Protein AF-A0A4Q7Z5I2-F1 (afdb_monomer_lite)

Sequence (209 aa):
MPQPRARTAGDIPTPPKAMTLAERRKQITRDRLGTSAASDYMKAPGRKPTGKPVRPNGHEATRGPAAQSPSAVRPGVAAAPENPTWVSSWATASPGLLSIGGHVKLPKRGSTYSGMWFYVLDEAGNFVIQQEIKKSTGDPVGDTSPTGVWCYDWWSSNSYPTDECFWWASNALGGPLQDGKKYYAWIFLNSSDGSSSPQGTTSPLVEAF

Foldseek 3Di:
DDDDDDDDPVPDPDPPDPQDPVRVVVVVVVVLLLVPLQVVQVVDPPDAAPDDFDDQDPDADPDDLSNDDLPPPDPPDPDAAAAFPAWAKEWDDRVQKWKMKHKTFAPDFPVQFQWKWKFKAFPNNHTLDTDTGGQDLDDCSRDPDQWHKYAPLSDPDDPGDRRMIMIMHMDGDPGSAHAQTKMKMFMWTHGPSGGIHNGHYMYDIYGID

Secondary structure (DSSP, 8-state):
-PPPPPPPGGGSPPPPPPPPHHHHHHHHHHHHHTT-HHHHHHT-TT----SPPPPPPSPPPSSSGGGS-TT---TTSPPPPPPPSEE--EE--BTTBEEEEEEEE-SS-GGG-SEEEEEEEETT--EEEEEEEE---S-GGG---SEEEEEGGGSTT--S-TTEEEEEEEE-TTSSS-TT-EEEEEEEEE-TTS-B-SS-EEPPPEE--

pLDDT: mean 80.45, std 15.41, range [39.31, 97.0]

Structure (mmCIF, N/CA/C/O backbone):
data_AF-A0A4Q7Z5I2-F1
#
_entry.id   AF-A0A4Q7Z5I2-F1
#
loop_
_atom_site.group_PDB
_atom_site.id
_atom_site.type_symbol
_atom_site.label_atom_id
_atom_site.label_alt_id
_atom_site.label_comp_id
_atom_site.label_asym_id
_atom_site.label_entity_id
_atom_site.label_seq_id
_atom_site.pdbx_PDB_ins_code
_atom_site.Cartn_x
_atom_site.Cartn_y
_atom_site.Cartn_z
_atom_site.occupancy
_atom_site.B_iso_or_equiv
_atom_site.auth_seq_id
_atom_site.auth_comp_id
_atom_site.auth_asym_id
_atom_site.auth_atom_id
_atom_site.pdbx_PDB_model_num
ATOM 1 N N . MET A 1 1 ? -16.225 40.210 63.374 1.00 43.59 1 MET A N 1
ATOM 2 C CA . MET A 1 1 ? -16.409 39.162 62.344 1.00 43.59 1 MET A CA 1
ATOM 3 C C . MET A 1 1 ? -16.707 39.873 61.027 1.00 43.59 1 MET A C 1
ATOM 5 O O . MET A 1 1 ? -17.722 40.560 60.986 1.00 43.59 1 MET A O 1
ATOM 9 N N . PRO A 1 2 ? -15.830 39.838 60.008 1.00 46.44 2 PRO A N 1
ATOM 10 C CA . PRO A 1 2 ? -16.115 40.491 58.733 1.00 46.44 2 PRO A CA 1
ATOM 11 C C . PRO A 1 2 ? -17.167 39.689 57.954 1.00 46.44 2 PRO A C 1
ATOM 13 O O . PRO A 1 2 ? -17.065 38.468 57.861 1.00 46.44 2 PRO A O 1
ATOM 16 N N . GLN A 1 3 ? -18.185 40.370 57.422 1.00 52.12 3 GLN A N 1
ATOM 17 C CA . GLN A 1 3 ? -19.210 39.747 56.581 1.00 52.12 3 GLN A CA 1
ATOM 18 C C . GLN A 1 3 ? -18.612 39.295 55.234 1.00 52.12 3 GLN A C 1
ATOM 20 O O . GLN A 1 3 ? -17.786 40.016 54.665 1.00 52.12 3 GLN A O 1
ATOM 25 N N . PRO A 1 4 ? -19.019 38.133 54.693 1.00 53.91 4 PRO A N 1
ATOM 26 C CA . PRO A 1 4 ? -18.583 37.696 53.372 1.00 53.91 4 PRO A CA 1
ATOM 27 C C . PRO A 1 4 ? -19.138 38.631 52.286 1.00 53.91 4 PRO A C 1
ATOM 29 O O . PRO A 1 4 ? -20.324 38.960 52.284 1.00 53.91 4 PRO A O 1
ATOM 32 N N . ARG A 1 5 ? -18.274 39.067 51.355 1.00 62.41 5 ARG A N 1
ATOM 33 C CA . ARG A 1 5 ? -18.667 39.887 50.195 1.00 62.41 5 ARG A CA 1
ATOM 34 C C . ARG A 1 5 ? -19.716 39.148 49.357 1.00 62.41 5 ARG A C 1
ATOM 36 O O . ARG A 1 5 ? -19.518 37.987 49.001 1.00 62.41 5 ARG A O 1
ATOM 43 N N . ALA A 1 6 ? -20.800 39.839 49.011 1.00 58.00 6 ALA A N 1
ATOM 44 C CA . ALA A 1 6 ? -21.798 39.341 48.072 1.00 58.00 6 ALA A CA 1
ATOM 45 C C . ALA A 1 6 ? -21.173 39.204 46.672 1.00 58.00 6 ALA A C 1
ATOM 47 O O . ALA A 1 6 ? -20.580 40.158 46.170 1.00 58.00 6 ALA A O 1
ATOM 48 N N . ARG A 1 7 ? -21.287 38.017 46.056 1.00 56.41 7 ARG A N 1
ATOM 49 C CA . ARG A 1 7 ? -20.849 37.783 44.669 1.00 56.41 7 ARG A CA 1
ATOM 50 C C . ARG A 1 7 ? -21.677 38.653 43.726 1.00 56.41 7 ARG A C 1
ATOM 52 O O . ARG A 1 7 ? -22.902 38.687 43.844 1.00 56.41 7 ARG A O 1
ATOM 59 N N . THR A 1 8 ? -21.018 39.337 42.799 1.00 62.88 8 THR A N 1
ATOM 60 C CA . THR A 1 8 ? -21.686 40.170 41.786 1.00 62.88 8 THR A CA 1
ATOM 61 C C . THR A 1 8 ? -21.799 39.424 40.461 1.00 62.88 8 THR A C 1
ATOM 63 O O . THR A 1 8 ? -21.074 38.466 40.215 1.00 62.88 8 THR A O 1
ATOM 66 N N . ALA A 1 9 ? -22.709 39.852 39.580 1.00 58.03 9 ALA A N 1
ATOM 67 C CA . ALA A 1 9 ? -22.937 39.214 38.276 1.00 58.03 9 ALA A CA 1
ATOM 68 C C . ALA A 1 9 ? -21.684 39.149 37.370 1.00 58.03 9 ALA A C 1
ATOM 70 O O . ALA A 1 9 ? -21.658 38.359 36.431 1.00 58.03 9 ALA A O 1
ATOM 71 N N . GLY A 1 10 ? -20.642 39.939 37.664 1.00 57.09 10 GLY A N 1
ATOM 72 C CA . GLY A 1 10 ? -19.338 39.884 36.992 1.00 57.09 10 GLY A CA 1
ATOM 73 C C . GLY A 1 10 ? -18.425 38.733 37.438 1.00 57.09 10 GLY A C 1
ATOM 74 O O . GLY A 1 10 ? -17.424 38.482 36.778 1.00 57.09 10 GLY A O 1
ATOM 75 N N . ASP A 1 11 ? -18.774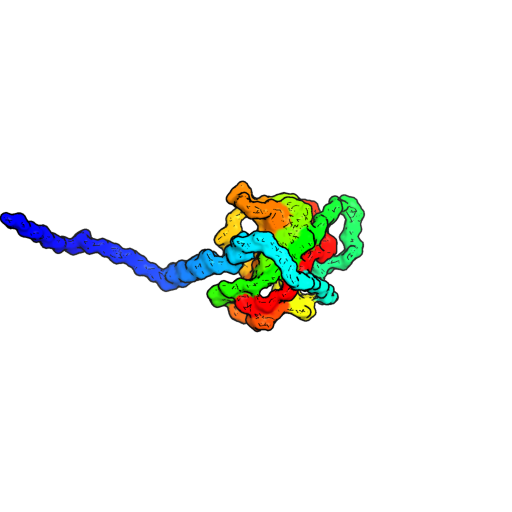 38.011 38.510 1.00 58.91 11 ASP A N 1
ATOM 76 C CA . ASP A 1 11 ? -18.017 36.856 39.019 1.00 58.91 11 ASP A CA 1
ATOM 77 C C . ASP A 1 11 ? -18.440 35.525 38.362 1.00 58.91 11 ASP A C 1
ATOM 79 O O . ASP A 1 11 ? -17.959 34.456 38.745 1.00 58.91 11 ASP A O 1
ATOM 83 N N . ILE A 1 12 ? -19.364 35.561 37.393 1.00 57.47 12 ILE A N 1
ATOM 84 C CA . ILE A 1 12 ? -19.806 34.383 36.637 1.00 57.47 12 ILE A CA 1
ATOM 85 C C . ILE A 1 12 ? -18.892 34.233 35.410 1.00 57.47 12 ILE A C 1
ATOM 87 O O . ILE A 1 12 ? -18.910 35.110 34.544 1.00 57.47 12 ILE A O 1
ATOM 91 N N . PRO A 1 13 ? -18.111 33.139 35.288 1.00 53.88 13 PRO A N 1
ATOM 92 C CA . PRO A 1 13 ? -17.319 32.882 34.093 1.00 53.88 13 PRO A CA 1
ATOM 93 C C . PRO A 1 13 ? -18.234 32.850 32.873 1.00 53.88 13 PRO A C 1
ATOM 95 O O . PRO A 1 13 ? -19.235 32.128 32.862 1.00 53.88 13 PRO A O 1
ATOM 98 N N . THR A 1 14 ? -17.900 33.625 31.845 1.00 56.94 14 THR A N 1
ATOM 99 C CA . THR A 1 14 ? -18.642 33.624 30.587 1.00 56.94 14 THR A CA 1
ATOM 100 C C . THR A 1 14 ? -18.697 32.188 30.060 1.00 56.94 14 THR A C 1
ATOM 102 O O . THR A 1 14 ? -17.637 31.569 29.910 1.00 56.94 14 THR A O 1
ATOM 105 N N . PRO A 1 15 ? -19.889 31.620 29.797 1.00 52.66 15 PRO A N 1
ATOM 106 C CA . PRO A 1 15 ? -19.973 30.260 29.296 1.00 52.66 15 PRO A CA 1
ATOM 107 C C . PRO A 1 15 ? -19.200 30.169 27.975 1.00 52.66 15 PRO A C 1
ATOM 109 O O . PRO A 1 15 ? -19.306 31.082 27.146 1.00 52.66 15 PRO A O 1
ATOM 112 N N . PRO A 1 16 ? -18.394 29.111 27.765 1.00 58.78 16 PRO A N 1
ATOM 113 C CA . PRO A 1 16 ? -17.654 28.951 26.525 1.00 58.78 16 PRO A CA 1
ATOM 114 C C . PRO A 1 16 ? -18.638 29.009 25.359 1.00 58.78 16 PRO A C 1
ATOM 116 O O . PRO A 1 16 ? -19.710 28.401 25.405 1.00 58.78 16 PRO A O 1
ATOM 119 N N . LYS A 1 17 ? -18.289 29.795 24.336 1.00 69.12 17 LYS A N 1
ATOM 120 C CA . LYS A 1 17 ? -19.133 30.032 23.162 1.00 69.12 17 LYS A CA 1
ATOM 121 C C . LYS A 1 17 ? -19.611 28.677 22.627 1.00 69.12 17 LYS A C 1
ATOM 123 O O . LYS A 1 17 ? -18.785 27.829 22.291 1.00 69.12 17 LYS A O 1
ATOM 128 N N . ALA A 1 18 ? -20.927 28.458 22.607 1.00 68.44 18 ALA A N 1
ATOM 129 C CA . ALA A 1 18 ? -21.496 27.192 22.167 1.00 68.44 18 ALA A CA 1
ATOM 130 C C . ALA A 1 18 ? -21.058 26.927 20.722 1.00 68.44 18 ALA A C 1
ATOM 132 O O . ALA A 1 18 ? -21.345 27.715 19.821 1.00 68.44 18 ALA A O 1
ATOM 133 N N . MET A 1 19 ? -20.313 25.840 20.526 1.00 74.00 19 MET A N 1
ATOM 134 C CA . MET A 1 19 ? -19.809 25.449 19.217 1.00 74.00 19 MET A CA 1
ATOM 135 C C . MET A 1 19 ? -20.979 25.236 18.251 1.00 74.00 19 MET A C 1
ATOM 137 O O . MET A 1 19 ? -21.955 24.563 18.592 1.00 74.00 19 MET A O 1
ATOM 141 N N . THR A 1 20 ? -20.888 25.788 17.041 1.00 81.69 20 THR A N 1
ATOM 142 C CA . THR A 1 20 ? -21.939 25.616 16.031 1.00 81.69 20 THR A CA 1
ATOM 143 C C . THR A 1 20 ? -22.026 24.159 15.580 1.00 81.69 20 THR A C 1
ATOM 145 O O . THR A 1 20 ? -21.063 23.400 15.664 1.00 81.69 20 THR A O 1
ATOM 148 N N . LEU A 1 21 ? -23.170 23.741 15.038 1.00 67.31 21 LEU A N 1
ATOM 149 C CA . LEU A 1 21 ? -23.363 22.366 14.567 1.00 67.31 21 LEU A CA 1
ATOM 150 C C . LEU A 1 21 ? -22.369 21.973 13.453 1.00 67.31 21 LEU A C 1
ATOM 152 O O . LEU A 1 21 ? -21.932 20.825 13.385 1.00 67.31 21 LEU A O 1
ATOM 156 N N . ALA A 1 22 ? -21.962 22.926 12.610 1.00 66.25 22 ALA A N 1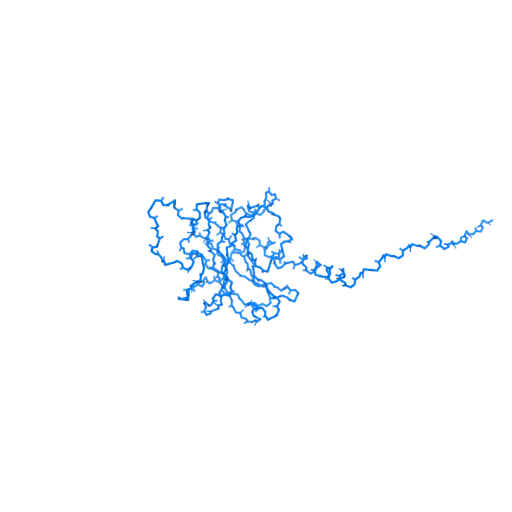
ATOM 157 C CA . ALA A 1 22 ? -20.939 22.718 11.587 1.00 66.25 22 ALA A CA 1
ATOM 158 C C . ALA A 1 22 ? -19.534 22.566 12.193 1.00 66.25 22 ALA A C 1
ATOM 160 O O . ALA A 1 22 ? -18.780 21.683 11.784 1.00 66.25 22 ALA A O 1
ATOM 161 N N . GLU A 1 23 ? -19.191 23.372 13.197 1.00 66.31 23 GLU A N 1
ATOM 162 C CA . GLU A 1 23 ? -17.928 23.246 13.932 1.00 66.31 23 GLU A CA 1
ATOM 163 C C . GLU A 1 23 ? -17.884 21.958 14.752 1.00 66.31 23 GLU A C 1
ATOM 165 O O . GLU A 1 23 ? -16.865 21.277 14.741 1.00 66.31 23 GLU A O 1
ATOM 170 N N . ARG A 1 24 ? -19.008 21.559 15.359 1.00 65.50 24 ARG A N 1
ATOM 171 C CA . ARG A 1 24 ? -19.162 20.298 16.089 1.00 65.50 24 ARG A CA 1
ATOM 172 C C . ARG A 1 24 ? -19.016 19.104 15.154 1.00 65.50 24 ARG A C 1
ATOM 174 O O . ARG A 1 24 ? -18.324 18.154 15.494 1.00 65.50 24 ARG A O 1
ATOM 181 N N . ARG A 1 25 ? -19.591 19.156 13.948 1.00 66.12 25 ARG A N 1
ATOM 182 C CA . ARG A 1 25 ? -19.388 18.126 12.912 1.00 66.12 25 ARG A CA 1
ATOM 183 C C . ARG A 1 25 ? -17.937 18.072 12.441 1.00 66.12 25 ARG A C 1
ATOM 185 O O . ARG A 1 25 ? -17.385 16.982 12.340 1.00 66.12 25 ARG A O 1
ATOM 192 N N . LYS A 1 26 ? -17.292 19.219 12.211 1.00 56.00 26 LYS A N 1
ATOM 193 C CA . LYS A 1 26 ? -15.863 19.290 11.857 1.00 56.00 26 LYS A CA 1
ATOM 194 C C . LYS A 1 26 ? -14.948 18.840 12.995 1.00 56.00 26 LYS A C 1
ATOM 196 O O . LYS A 1 26 ? -13.883 18.302 12.721 1.00 56.00 26 LYS A O 1
ATOM 201 N N . GLN A 1 27 ? -15.328 19.069 14.249 1.00 59.00 27 GLN A N 1
ATOM 202 C CA . GLN A 1 27 ? -14.607 18.579 15.418 1.00 59.00 27 GLN A CA 1
ATOM 203 C C . GLN A 1 27 ? -14.780 17.068 15.550 1.00 59.00 27 GLN A C 1
ATOM 205 O O . GLN A 1 27 ? -13.783 16.381 15.586 1.00 59.00 27 GLN A O 1
ATOM 210 N N . ILE A 1 28 ? -16.002 16.533 15.507 1.00 60.06 28 ILE A N 1
ATOM 211 C CA . ILE A 1 28 ? -16.247 15.080 15.566 1.00 60.06 28 ILE A CA 1
ATOM 212 C C . ILE A 1 28 ? -15.563 14.354 14.402 1.00 60.06 28 ILE A C 1
ATOM 214 O O . ILE A 1 28 ? -15.037 13.261 14.579 1.00 60.06 28 ILE A O 1
ATOM 218 N N . THR A 1 29 ? -15.540 14.971 13.219 1.00 53.53 29 THR A N 1
ATOM 219 C CA . THR A 1 29 ? -14.780 14.459 12.076 1.00 53.53 29 THR A CA 1
ATOM 220 C C . THR A 1 29 ? -13.287 14.482 12.397 1.00 53.53 29 THR A C 1
ATOM 222 O O . THR A 1 29 ? -12.661 13.443 12.307 1.00 53.53 29 THR A O 1
ATOM 225 N N . ARG A 1 30 ? -12.721 15.598 12.877 1.00 49.66 30 ARG A N 1
ATOM 226 C CA . ARG A 1 30 ? -11.309 15.670 13.306 1.00 49.66 30 ARG A CA 1
ATOM 227 C C . ARG A 1 30 ? -10.942 14.715 14.447 1.00 49.66 30 ARG A C 1
ATOM 229 O O . ARG A 1 30 ? -9.875 14.129 14.394 1.00 49.66 30 ARG A O 1
ATOM 236 N N . ASP A 1 31 ? -11.813 14.519 15.427 1.00 52.72 31 ASP A N 1
ATOM 237 C CA . ASP A 1 31 ? -11.585 13.645 16.580 1.00 52.72 31 ASP A CA 1
ATOM 238 C C . ASP A 1 31 ? -11.679 12.166 16.168 1.00 52.72 31 ASP A C 1
ATOM 240 O O . ASP A 1 31 ? -10.880 11.353 16.624 1.00 52.72 31 ASP A O 1
ATOM 244 N N . ARG A 1 32 ? -12.563 11.819 15.216 1.00 52.94 32 ARG A N 1
ATOM 245 C CA . ARG A 1 32 ? -12.510 10.524 14.510 1.00 52.94 32 ARG A CA 1
ATOM 246 C C . ARG A 1 32 ? -11.248 10.385 13.648 1.00 52.94 32 ARG A C 1
ATOM 248 O O . ARG A 1 32 ? -10.694 9.300 13.568 1.00 52.94 32 ARG A O 1
ATOM 255 N N . LEU A 1 33 ? -10.766 11.470 13.038 1.00 48.03 33 LEU A N 1
ATOM 256 C CA . LEU A 1 33 ? -9.560 11.504 12.195 1.00 48.03 33 LEU A CA 1
ATOM 257 C C . LEU A 1 33 ? -8.243 11.511 12.992 1.00 48.03 33 LEU A C 1
ATOM 259 O O . LEU A 1 33 ? -7.208 11.169 12.434 1.00 48.03 33 LEU A O 1
ATOM 263 N N . GLY A 1 34 ? -8.264 11.826 14.293 1.00 46.69 34 GLY A N 1
ATOM 264 C CA . GLY A 1 34 ? -7.147 11.557 15.211 1.00 46.69 34 GLY A CA 1
ATOM 2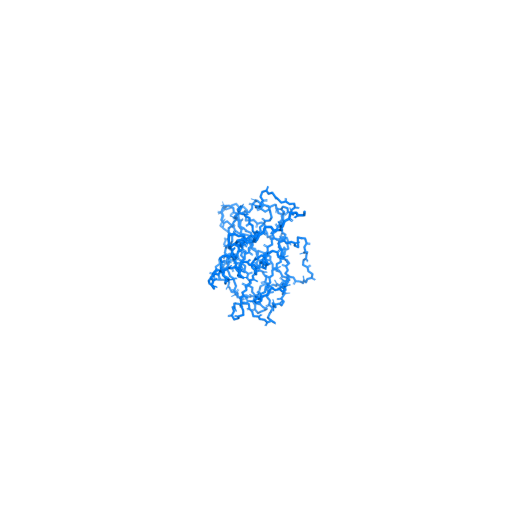65 C C . GLY A 1 34 ? -6.901 10.054 15.412 1.00 46.69 34 GLY A C 1
ATOM 266 O O . GLY A 1 34 ? -5.848 9.650 15.898 1.00 46.69 34 GLY A O 1
ATOM 267 N N . THR A 1 35 ? -7.868 9.233 14.986 1.00 55.25 35 THR A N 1
ATOM 268 C CA . THR A 1 35 ? -7.784 7.780 14.785 1.00 55.25 35 THR A CA 1
ATOM 269 C C . THR A 1 35 ? -7.852 7.475 13.279 1.00 55.25 35 THR A C 1
ATOM 271 O O . THR A 1 35 ? -8.676 6.688 12.825 1.00 55.25 35 THR A O 1
ATOM 274 N N . SER A 1 36 ? -7.060 8.175 12.453 1.00 62.97 36 SER A N 1
ATOM 275 C CA . SER A 1 36 ? -7.007 7.874 11.018 1.00 62.97 36 SER A CA 1
ATOM 276 C C . SER A 1 36 ? -6.571 6.423 10.820 1.00 62.97 36 SER A C 1
ATOM 278 O O . SER A 1 36 ? -5.664 5.949 11.504 1.00 62.97 36 SER A O 1
ATOM 280 N N . ALA A 1 37 ? -7.194 5.723 9.870 1.00 65.88 37 ALA A N 1
ATOM 281 C CA . ALA A 1 37 ? -6.806 4.361 9.509 1.00 65.88 37 ALA A CA 1
ATOM 282 C C . ALA A 1 37 ? -5.292 4.260 9.249 1.00 65.88 37 ALA A C 1
ATOM 284 O O . ALA A 1 37 ? -4.633 3.340 9.725 1.00 65.88 37 ALA A O 1
ATOM 285 N N . ALA A 1 38 ? -4.724 5.278 8.592 1.00 78.25 38 ALA A N 1
ATOM 286 C CA . ALA A 1 38 ? -3.290 5.434 8.371 1.00 78.25 38 ALA A CA 1
ATOM 287 C C . ALA A 1 38 ? -2.455 5.371 9.668 1.00 78.25 38 ALA A C 1
ATOM 289 O O . ALA A 1 38 ? -1.380 4.774 9.667 1.00 78.25 38 ALA A O 1
ATOM 290 N N . SER A 1 39 ? -2.943 5.942 10.777 1.00 79.69 39 SER A N 1
ATOM 291 C CA . SER A 1 39 ? -2.243 5.975 12.069 1.00 79.69 39 SER A CA 1
ATOM 292 C C . SER A 1 39 ? -1.994 4.579 12.639 1.00 79.69 39 SER A C 1
ATOM 294 O O . SER A 1 39 ? -0.921 4.323 13.189 1.00 79.69 39 SER A O 1
ATOM 296 N N . ASP A 1 40 ? -2.959 3.670 12.494 1.00 82.50 40 ASP A N 1
ATOM 297 C CA . ASP A 1 40 ? -2.846 2.306 13.017 1.00 82.50 40 ASP A CA 1
ATOM 298 C C . ASP A 1 40 ? -1.800 1.495 12.252 1.00 82.50 40 ASP A C 1
ATOM 300 O O . ASP A 1 40 ? -1.024 0.757 12.862 1.00 82.50 40 ASP A O 1
ATOM 304 N N . TYR A 1 41 ? -1.728 1.671 10.928 1.00 86.69 41 TYR A N 1
ATOM 305 C CA . TYR A 1 41 ? -0.675 1.064 10.114 1.00 86.69 41 TYR A CA 1
ATOM 306 C C . TYR A 1 41 ? 0.677 1.694 10.445 1.00 86.69 41 TYR A C 1
ATOM 308 O O . TYR A 1 41 ? 1.610 0.997 10.827 1.00 86.69 41 TYR A O 1
ATOM 316 N N . MET A 1 42 ? 0.764 3.023 10.450 1.00 86.75 42 MET A N 1
ATOM 317 C CA . MET A 1 42 ? 1.988 3.754 10.780 1.00 86.75 42 MET A CA 1
ATOM 318 C C . MET A 1 42 ? 2.622 3.309 12.110 1.00 86.75 42 MET A C 1
ATOM 320 O O . MET A 1 42 ? 3.845 3.194 12.184 1.00 86.75 42 MET A O 1
ATOM 324 N N . LYS A 1 43 ? 1.823 3.039 13.151 1.00 84.38 43 LYS A N 1
ATOM 325 C CA . LYS A 1 43 ? 2.305 2.627 14.484 1.00 84.38 43 LYS A CA 1
ATOM 326 C C . LYS A 1 43 ? 2.714 1.154 14.590 1.00 84.38 43 LYS A C 1
ATOM 328 O O . LYS A 1 43 ? 3.212 0.759 15.644 1.00 84.38 43 LYS A O 1
ATOM 333 N N . ALA A 1 44 ? 2.530 0.340 13.548 1.00 83.19 44 ALA A N 1
ATOM 334 C CA . ALA A 1 44 ? 2.804 -1.100 13.563 1.00 83.19 44 ALA A CA 1
ATOM 335 C C . ALA A 1 44 ? 3.950 -1.551 12.611 1.00 83.19 44 ALA A C 1
ATOM 337 O O . ALA A 1 44 ? 3.777 -2.542 11.892 1.00 83.19 44 ALA A O 1
ATOM 338 N N . PRO A 1 45 ? 5.134 -0.887 12.617 1.00 77.50 45 PRO A N 1
ATOM 339 C CA . PRO A 1 45 ? 6.306 -1.234 11.793 1.00 77.50 45 PRO A CA 1
ATOM 340 C C . PRO A 1 45 ? 6.763 -2.682 11.956 1.00 77.50 45 PRO A C 1
ATOM 342 O O . PRO A 1 45 ? 6.634 -3.284 13.022 1.00 77.50 45 PRO A O 1
ATOM 345 N N . GLY A 1 46 ? 7.330 -3.245 10.884 1.00 77.31 46 GLY A N 1
ATOM 346 C CA . GLY A 1 46 ? 7.951 -4.568 10.895 1.00 77.31 46 GLY A CA 1
ATOM 347 C C . GLY A 1 46 ? 6.995 -5.762 10.840 1.00 77.31 46 GLY A C 1
ATOM 348 O O . GLY A 1 46 ? 7.449 -6.905 10.952 1.00 77.31 46 GLY A O 1
ATOM 349 N N . ARG A 1 47 ? 5.685 -5.555 10.644 1.00 84.25 47 ARG A N 1
ATOM 350 C CA . ARG A 1 47 ? 4.736 -6.663 10.454 1.00 84.25 47 ARG A CA 1
ATOM 351 C C . ARG A 1 47 ? 4.950 -7.341 9.105 1.00 84.25 47 ARG A C 1
ATOM 353 O O . ARG A 1 47 ? 4.395 -6.929 8.085 1.00 84.25 47 ARG A O 1
ATOM 360 N N . LYS A 1 48 ? 5.749 -8.409 9.124 1.00 85.75 48 LYS A N 1
ATOM 361 C CA . LYS A 1 48 ? 5.949 -9.296 7.976 1.00 85.75 48 LYS A CA 1
ATOM 362 C C . LYS A 1 48 ? 4.636 -9.984 7.576 1.00 85.75 48 LYS A C 1
ATOM 364 O O . LYS A 1 48 ? 3.780 -10.210 8.434 1.00 85.75 48 LYS A O 1
ATOM 369 N N . PRO A 1 49 ? 4.478 -10.361 6.297 1.00 87.06 49 PRO A N 1
ATOM 370 C CA . PRO A 1 49 ? 3.294 -11.078 5.843 1.00 87.06 49 PRO A CA 1
ATOM 371 C C . PRO A 1 49 ? 3.210 -12.452 6.516 1.00 87.06 49 PRO A C 1
ATOM 373 O O . PRO A 1 49 ? 4.200 -13.181 6.568 1.00 87.06 49 PRO A O 1
ATOM 376 N N . THR A 1 50 ? 2.030 -12.815 7.012 1.00 82.75 50 THR A N 1
ATOM 377 C CA . THR A 1 50 ? 1.758 -14.129 7.624 1.00 82.75 50 THR A CA 1
ATOM 378 C C . THR A 1 50 ? 1.088 -15.109 6.657 1.00 82.75 50 THR A C 1
ATOM 380 O O . THR A 1 50 ? 1.088 -16.312 6.901 1.00 82.75 50 THR A O 1
ATOM 383 N N . GLY A 1 51 ? 0.537 -14.607 5.548 1.00 84.12 51 GLY A N 1
ATOM 384 C CA . GLY A 1 51 ? -0.071 -15.394 4.476 1.00 84.12 51 GLY A CA 1
ATOM 385 C C . GLY A 1 51 ? 0.790 -15.455 3.214 1.00 84.12 51 GLY A C 1
ATOM 386 O O . GLY A 1 51 ? 1.819 -14.788 3.099 1.00 84.12 51 GLY A O 1
ATOM 387 N N . LYS A 1 52 ? 0.345 -16.249 2.234 1.00 85.44 52 LYS A N 1
ATOM 388 C CA . LYS A 1 52 ? 0.978 -16.288 0.911 1.00 85.44 52 LYS A CA 1
ATOM 389 C C . LYS A 1 52 ? 0.556 -15.059 0.093 1.00 85.44 52 LYS A C 1
ATOM 391 O O . LYS A 1 52 ? -0.640 -14.764 0.064 1.00 85.44 52 LYS A O 1
ATOM 396 N N . PRO A 1 53 ? 1.493 -14.374 -0.583 1.00 83.12 53 PRO A N 1
ATOM 397 C CA . PRO A 1 53 ? 1.159 -13.341 -1.557 1.00 83.12 53 PRO A CA 1
ATOM 398 C C . PRO A 1 53 ? 0.241 -13.876 -2.656 1.00 83.12 53 PRO A C 1
ATOM 400 O O . PRO A 1 53 ? 0.373 -15.028 -3.084 1.00 83.12 53 PRO A O 1
ATOM 403 N N . VAL A 1 54 ? -0.675 -13.035 -3.126 1.00 85.44 54 VAL A N 1
ATOM 404 C CA . VAL A 1 54 ? -1.589 -13.377 -4.223 1.00 85.44 54 VAL A CA 1
ATOM 405 C C . VAL A 1 54 ? -0.896 -13.149 -5.557 1.00 85.44 54 VAL A C 1
ATOM 407 O O . VAL A 1 54 ? -0.222 -12.139 -5.744 1.00 85.44 54 VAL A O 1
ATOM 410 N N . ARG A 1 55 ? -1.073 -14.051 -6.521 1.00 80.31 55 ARG A N 1
ATOM 411 C CA . ARG A 1 55 ? -0.641 -13.781 -7.894 1.00 80.31 55 ARG A CA 1
ATOM 412 C C . ARG A 1 55 ? -1.744 -12.998 -8.611 1.00 80.31 55 ARG A C 1
ATOM 414 O O . ARG A 1 55 ? -2.864 -13.501 -8.631 1.00 80.31 55 ARG A O 1
ATOM 421 N N . PRO A 1 56 ? -1.448 -11.842 -9.231 1.00 74.50 56 PRO A N 1
ATOM 422 C CA . PRO A 1 56 ? -2.421 -11.163 -10.072 1.00 74.50 56 PRO A CA 1
ATOM 423 C C . PRO A 1 56 ? -2.881 -12.106 -11.187 1.00 74.50 56 PRO A C 1
ATOM 425 O O . PRO A 1 56 ? -2.075 -12.654 -11.944 1.00 74.50 56 PRO A O 1
ATOM 428 N N . ASN A 1 57 ? -4.178 -12.344 -11.241 1.00 65.31 57 ASN A N 1
ATOM 429 C CA . ASN A 1 57 ? -4.879 -12.957 -12.356 1.00 65.31 57 ASN A CA 1
ATOM 430 C C . ASN A 1 57 ? -5.082 -11.895 -13.444 1.00 65.31 57 ASN A C 1
ATOM 432 O O . ASN A 1 57 ? -5.184 -10.714 -13.142 1.00 65.31 57 ASN A O 1
ATOM 436 N N . GLY A 1 58 ? -5.063 -12.320 -14.709 1.00 57.53 58 GLY A N 1
ATOM 437 C CA . GLY A 1 58 ? -4.810 -11.493 -15.900 1.00 57.53 58 GLY A CA 1
ATOM 438 C C . GLY A 1 58 ? -5.840 -10.417 -16.269 1.00 57.53 58 GLY A C 1
ATOM 439 O O . GLY A 1 58 ? -6.003 -10.137 -17.451 1.00 57.53 58 GLY A O 1
ATOM 440 N N . HIS A 1 59 ? -6.533 -9.823 -15.300 1.00 68.25 59 HIS A N 1
ATOM 441 C CA . HIS A 1 59 ? -7.200 -8.544 -15.477 1.00 68.25 59 HIS A CA 1
ATOM 442 C C . HIS A 1 59 ? -6.141 -7.453 -15.641 1.00 68.25 59 HIS A C 1
ATOM 444 O O . HIS A 1 59 ? -5.208 -7.343 -14.844 1.00 68.25 59 HIS A O 1
ATOM 450 N N . GLU A 1 60 ? -6.267 -6.662 -16.700 1.00 73.81 60 GLU A N 1
ATOM 451 C CA . GLU A 1 60 ? -5.312 -5.602 -17.003 1.00 73.81 60 GLU A CA 1
ATOM 452 C C . GLU A 1 60 ? -5.625 -4.354 -16.172 1.00 73.81 60 GLU A C 1
ATOM 454 O O . GLU A 1 60 ? -6.778 -3.921 -16.069 1.00 73.81 60 GLU A O 1
ATOM 459 N N . ALA A 1 61 ? -4.592 -3.759 -15.569 1.00 82.56 61 ALA A N 1
ATOM 460 C CA . ALA A 1 61 ? -4.737 -2.435 -14.982 1.00 82.56 61 ALA A CA 1
ATOM 461 C C . ALA A 1 61 ? -4.984 -1.421 -16.104 1.00 82.56 61 ALA A C 1
ATOM 463 O O . ALA A 1 61 ? -4.520 -1.588 -17.229 1.00 82.56 61 ALA A O 1
ATOM 464 N N . THR A 1 62 ? -5.662 -0.320 -15.795 1.00 86.06 62 THR A N 1
ATOM 465 C CA . THR A 1 62 ? -5.902 0.740 -16.787 1.00 86.06 62 THR A CA 1
ATOM 466 C C . THR A 1 62 ? -4.822 1.815 -16.750 1.00 86.06 62 THR A C 1
ATOM 468 O O . THR A 1 62 ? -4.712 2.614 -17.679 1.00 86.06 62 THR A O 1
ATOM 471 N N . ARG A 1 63 ? -4.029 1.873 -15.670 1.00 87.50 63 ARG A N 1
ATOM 472 C CA . ARG A 1 63 ? -2.978 2.876 -15.465 1.00 87.50 63 ARG A CA 1
ATOM 473 C C . ARG A 1 63 ? -1.739 2.288 -14.801 1.00 87.50 63 ARG A C 1
ATOM 475 O O . ARG A 1 63 ? -1.825 1.330 -14.037 1.00 87.50 63 ARG A O 1
ATOM 482 N N . GLY A 1 64 ? -0.607 2.953 -15.024 1.00 87.50 64 GLY A N 1
ATOM 483 C CA . GLY A 1 64 ? 0.660 2.670 -14.356 1.00 87.50 64 GLY A CA 1
ATOM 484 C C . GLY A 1 64 ? 1.348 1.383 -14.832 1.00 87.50 64 GLY A C 1
ATOM 485 O O . GLY A 1 64 ? 0.994 0.849 -15.882 1.00 87.50 64 GLY A O 1
ATOM 486 N N . PRO A 1 65 ? 2.348 0.888 -14.089 1.00 86.88 65 PRO A N 1
ATOM 487 C CA . PRO A 1 65 ? 3.199 -0.227 -14.500 1.00 86.88 65 PRO A CA 1
ATOM 488 C C . PRO A 1 65 ? 2.432 -1.529 -14.721 1.00 86.88 65 PRO A C 1
ATOM 490 O O . PRO A 1 65 ? 2.747 -2.267 -15.645 1.00 86.88 65 PRO A O 1
ATOM 493 N N . ALA A 1 66 ? 1.380 -1.779 -13.936 1.00 85.12 66 ALA A N 1
ATOM 494 C CA . ALA A 1 66 ? 0.535 -2.962 -14.096 1.00 85.12 66 ALA A CA 1
ATOM 495 C C . ALA A 1 66 ? -0.308 -2.947 -15.391 1.00 85.12 66 ALA A C 1
ATOM 497 O O . ALA A 1 66 ? -0.875 -3.973 -15.757 1.00 85.12 66 ALA A O 1
ATOM 498 N N . ALA A 1 67 ? -0.405 -1.798 -16.072 1.00 84.38 67 ALA A N 1
ATOM 499 C CA . ALA A 1 67 ? -1.075 -1.657 -17.367 1.00 84.38 67 ALA A CA 1
ATOM 500 C C . ALA A 1 67 ? -0.108 -1.839 -18.549 1.00 84.38 67 ALA A C 1
ATOM 502 O O . ALA A 1 67 ? -0.531 -1.891 -19.702 1.00 84.38 67 ALA A O 1
ATOM 503 N N . GLN A 1 68 ? 1.203 -1.875 -18.291 1.00 73.88 68 GLN A N 1
ATOM 504 C CA . GLN A 1 68 ? 2.212 -2.007 -19.334 1.00 73.88 68 GLN A CA 1
ATOM 505 C C . GLN A 1 68 ? 2.489 -3.486 -19.596 1.00 73.88 68 GLN A C 1
ATOM 507 O O . GLN A 1 68 ? 2.701 -4.269 -18.671 1.00 73.88 68 GLN A O 1
ATOM 512 N N . SER A 1 69 ? 2.522 -3.883 -20.870 1.00 54.56 69 SER A N 1
ATOM 513 C CA . SER A 1 69 ? 2.921 -5.242 -21.231 1.00 54.56 69 SER A CA 1
ATOM 514 C C . SER A 1 69 ? 4.383 -5.501 -20.811 1.00 54.56 69 SER A C 1
ATOM 516 O O . SER A 1 69 ? 5.214 -4.600 -20.961 1.00 54.56 69 SER A O 1
ATOM 518 N N . PRO A 1 70 ? 4.746 -6.727 -20.374 1.00 53.25 70 PRO A N 1
ATOM 519 C CA . PRO A 1 70 ? 6.068 -7.065 -19.815 1.00 53.25 70 PRO A CA 1
ATOM 520 C C . PRO A 1 70 ? 7.294 -6.802 -20.712 1.00 53.25 70 PRO A C 1
ATOM 522 O O . PRO A 1 70 ? 8.424 -7.039 -20.294 1.00 53.25 70 PRO A O 1
ATOM 525 N N . SER A 1 71 ? 7.097 -6.367 -21.956 1.00 44.84 71 SER A N 1
ATOM 526 C CA . SER A 1 71 ? 8.126 -6.304 -22.998 1.00 44.84 71 SER A CA 1
ATOM 527 C C . SER A 1 71 ? 8.619 -4.892 -23.326 1.00 44.84 71 SER A C 1
ATOM 529 O O . SER A 1 71 ? 9.479 -4.742 -24.189 1.00 44.84 71 SER A O 1
ATOM 531 N N . ALA A 1 72 ? 8.126 -3.847 -22.659 1.00 45.41 72 ALA A N 1
ATOM 532 C CA . ALA A 1 72 ? 8.507 -2.467 -22.967 1.00 45.41 72 ALA A CA 1
ATOM 533 C C . ALA A 1 72 ? 9.713 -1.965 -22.145 1.00 45.41 72 ALA A C 1
ATOM 535 O O . ALA A 1 72 ? 9.687 -0.861 -21.605 1.00 45.41 72 ALA A O 1
ATOM 536 N N . VAL A 1 73 ? 10.798 -2.743 -22.053 1.00 45.97 73 VAL A N 1
ATOM 537 C CA . VAL A 1 73 ? 12.078 -2.207 -21.554 1.00 45.97 73 VAL A CA 1
ATOM 538 C C . VAL A 1 73 ? 12.710 -1.394 -22.681 1.00 45.97 73 VAL A C 1
ATOM 540 O O . VAL A 1 73 ? 13.226 -1.947 -23.651 1.00 45.97 73 VAL A O 1
ATOM 543 N N . ARG A 1 74 ? 12.640 -0.062 -22.587 1.00 44.81 74 ARG A N 1
ATOM 544 C CA . ARG A 1 74 ? 13.320 0.835 -23.532 1.00 44.81 74 ARG A CA 1
ATOM 545 C C . ARG A 1 74 ? 14.846 0.709 -23.358 1.00 44.81 74 ARG A C 1
ATOM 547 O O . ARG A 1 74 ? 15.326 0.899 -22.240 1.00 44.81 74 ARG A O 1
ATOM 554 N N . PRO A 1 75 ? 15.623 0.433 -24.424 1.00 39.31 75 PRO A N 1
ATOM 555 C CA . PRO A 1 75 ? 17.083 0.432 -24.347 1.00 39.31 75 PRO A CA 1
ATOM 556 C C . PRO A 1 75 ? 17.605 1.815 -23.927 1.00 39.31 75 PRO A C 1
ATOM 558 O O . PRO A 1 75 ? 17.186 2.824 -24.491 1.00 39.31 75 PRO A O 1
ATOM 561 N N . GLY A 1 76 ? 18.517 1.867 -22.952 1.00 49.12 76 GLY A N 1
ATOM 562 C CA . GLY A 1 76 ? 19.164 3.110 -22.502 1.00 49.12 76 GLY A CA 1
ATOM 563 C C . GLY A 1 76 ? 18.499 3.833 -21.323 1.00 49.12 76 GLY A C 1
ATOM 564 O O . GLY A 1 76 ? 18.970 4.899 -20.935 1.00 49.12 76 GLY A O 1
ATOM 565 N N . VAL A 1 77 ? 17.441 3.271 -20.732 1.00 53.00 77 VAL A N 1
ATOM 566 C CA . VAL A 1 77 ? 16.880 3.747 -19.454 1.00 53.00 77 VAL A CA 1
ATOM 567 C C . VAL A 1 77 ? 17.684 3.139 -18.301 1.00 53.00 77 VAL A C 1
ATOM 569 O O . VAL A 1 77 ? 18.152 2.002 -18.414 1.00 53.00 77 VAL A O 1
ATOM 572 N N . ALA A 1 78 ? 17.890 3.893 -17.215 1.00 54.16 78 ALA A N 1
ATOM 573 C CA . ALA A 1 78 ? 18.562 3.376 -16.026 1.00 54.16 78 ALA A CA 1
ATOM 574 C C . ALA A 1 78 ? 17.856 2.103 -15.526 1.00 54.16 78 ALA A C 1
ATOM 576 O O . ALA A 1 78 ? 16.677 1.879 -15.807 1.00 54.16 78 ALA A O 1
ATOM 577 N N . ALA A 1 79 ? 18.590 1.239 -14.819 1.00 62.28 79 ALA A N 1
ATOM 578 C CA . ALA A 1 79 ? 18.019 0.003 -14.300 1.00 62.28 79 ALA A CA 1
ATOM 579 C C . ALA A 1 79 ? 16.759 0.326 -13.482 1.00 62.28 79 ALA A C 1
ATOM 581 O O . ALA A 1 79 ? 16.832 1.072 -12.502 1.00 62.28 79 ALA A O 1
ATOM 582 N N . ALA A 1 80 ? 15.618 -0.221 -13.917 1.00 69.31 80 ALA A N 1
ATOM 583 C CA . ALA A 1 80 ? 14.350 -0.080 -13.216 1.00 69.31 80 ALA A CA 1
ATOM 584 C C . ALA A 1 80 ? 14.541 -0.440 -11.734 1.00 69.31 80 ALA A C 1
ATOM 586 O O . ALA A 1 80 ? 15.330 -1.343 -11.423 1.00 69.31 80 ALA A O 1
ATOM 587 N N . PRO A 1 81 ? 13.852 0.249 -10.808 1.00 82.19 81 PRO A N 1
ATOM 588 C CA . PRO A 1 81 ? 13.994 -0.064 -9.399 1.00 82.19 81 PRO A CA 1
ATOM 589 C C . PRO A 1 81 ? 13.602 -1.524 -9.144 1.00 82.19 81 PRO A C 1
ATOM 591 O O . PRO A 1 81 ? 12.734 -2.093 -9.804 1.00 82.19 81 PRO A O 1
ATOM 594 N N . GLU A 1 82 ? 14.257 -2.139 -8.168 1.00 89.19 82 GLU A N 1
ATOM 595 C CA . GLU A 1 82 ? 13.920 -3.488 -7.718 1.00 89.19 82 GLU A CA 1
ATOM 596 C C . GLU A 1 82 ? 12.475 -3.533 -7.178 1.00 89.19 82 GLU A C 1
ATOM 598 O O . GLU A 1 82 ? 11.923 -2.512 -6.761 1.00 89.19 82 GLU A O 1
ATOM 603 N N . ASN A 1 83 ? 11.843 -4.709 -7.180 1.00 92.19 83 ASN A N 1
ATOM 604 C CA . ASN A 1 83 ? 10.519 -4.870 -6.570 1.00 92.19 83 ASN A CA 1
ATOM 605 C C . ASN A 1 83 ? 10.610 -4.722 -5.036 1.00 92.19 83 ASN A C 1
ATOM 607 O O . ASN A 1 83 ? 11.670 -4.987 -4.461 1.00 92.19 83 ASN A O 1
ATOM 611 N N . PRO A 1 84 ? 9.513 -4.358 -4.341 1.00 94.94 84 PRO A N 1
ATOM 612 C CA . PRO A 1 84 ? 9.482 -4.433 -2.883 1.00 94.94 84 PRO A CA 1
ATOM 613 C C . PRO A 1 84 ? 9.841 -5.840 -2.381 1.00 94.94 84 PRO A C 1
ATOM 615 O O . PRO A 1 84 ? 9.391 -6.839 -2.940 1.00 94.94 84 PRO A O 1
ATOM 618 N N . THR A 1 85 ? 10.598 -5.938 -1.291 1.00 95.38 85 THR A N 1
ATOM 619 C CA . THR A 1 85 ? 11.025 -7.218 -0.704 1.00 95.38 85 THR A CA 1
ATOM 620 C C . THR A 1 85 ? 9.832 -8.047 -0.228 1.00 95.38 85 THR A C 1
ATOM 622 O O . THR A 1 85 ? 9.806 -9.265 -0.389 1.00 95.38 85 THR A O 1
ATOM 625 N N . TRP A 1 86 ? 8.838 -7.391 0.371 1.00 95.62 86 TRP A N 1
ATOM 626 C CA . TRP A 1 86 ? 7.555 -7.992 0.724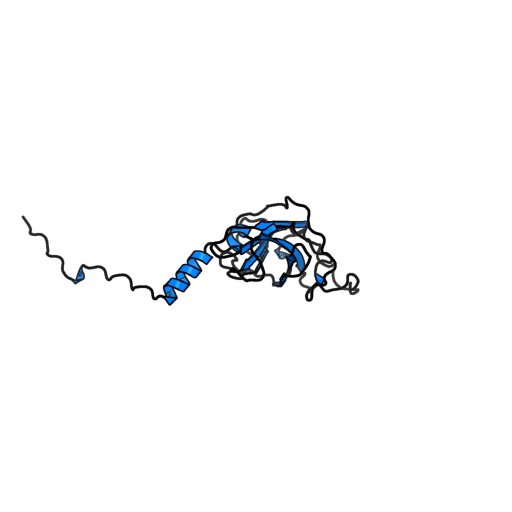 1.00 95.62 86 TRP A CA 1
ATOM 627 C C . TRP A 1 86 ? 6.500 -6.907 0.942 1.00 95.62 86 TRP A C 1
ATOM 629 O O . TRP A 1 86 ? 6.830 -5.759 1.248 1.00 95.62 86 TRP A O 1
ATOM 639 N N . VAL A 1 87 ? 5.228 -7.290 0.824 1.00 96.62 87 VAL A N 1
ATOM 640 C CA . VAL A 1 87 ? 4.079 -6.459 1.200 1.00 96.62 87 VAL A CA 1
ATOM 641 C C . VAL A 1 87 ? 3.191 -7.265 2.139 1.00 96.62 87 VAL A C 1
ATOM 643 O O . VAL A 1 87 ? 2.856 -8.411 1.847 1.00 96.62 87 VAL A O 1
ATOM 646 N N . SER A 1 88 ? 2.833 -6.698 3.284 1.00 96.38 88 SER A N 1
ATOM 647 C CA . SER A 1 88 ? 1.894 -7.290 4.235 1.00 96.38 88 SER A CA 1
ATOM 648 C C . SER A 1 88 ? 0.542 -6.595 4.176 1.00 96.38 88 SER A C 1
ATOM 650 O O . SER A 1 88 ? 0.412 -5.501 3.623 1.00 96.38 88 SER A O 1
ATOM 652 N N . SER A 1 89 ? -0.467 -7.262 4.727 1.00 95.44 89 SER A N 1
ATOM 653 C CA . SER A 1 89 ? -1.840 -6.779 4.775 1.00 95.44 89 SER A CA 1
ATOM 654 C C . SER A 1 89 ? -2.541 -7.236 6.054 1.00 95.44 89 SER A C 1
ATOM 656 O O . SER A 1 89 ? -2.323 -8.351 6.532 1.00 95.44 89 SER A O 1
ATOM 658 N N . TRP A 1 90 ? -3.368 -6.364 6.619 1.00 94.38 90 TRP A N 1
ATOM 659 C CA . TRP A 1 90 ? -4.337 -6.647 7.675 1.00 94.38 90 TRP A CA 1
ATOM 660 C C . TRP A 1 90 ? -5.424 -5.569 7.676 1.00 94.38 90 TRP A C 1
ATOM 662 O O . TRP A 1 90 ? -5.279 -4.520 7.049 1.00 94.38 90 TRP A O 1
ATOM 672 N N . ALA A 1 91 ? -6.531 -5.861 8.349 1.00 91.88 91 ALA A N 1
ATOM 673 C CA . ALA A 1 91 ? -7.638 -4.935 8.513 1.00 91.88 91 ALA A CA 1
ATOM 674 C C . ALA A 1 91 ? -7.596 -4.314 9.907 1.00 91.88 91 ALA A C 1
ATOM 676 O O . ALA A 1 91 ? -7.112 -4.936 10.864 1.00 91.88 91 ALA A O 1
ATOM 677 N N . THR A 1 92 ? -8.074 -3.079 10.019 1.00 84.94 92 THR A N 1
ATOM 678 C CA . THR A 1 92 ? -8.174 -2.365 11.293 1.00 84.94 92 THR A CA 1
ATOM 679 C C . THR A 1 92 ? -9.603 -1.908 11.510 1.00 84.94 92 THR A C 1
ATOM 681 O O . THR A 1 92 ? -10.231 -1.352 10.617 1.00 84.94 92 THR A O 1
ATOM 684 N N . ALA A 1 93 ? -10.114 -2.097 12.725 1.00 73.25 93 ALA A N 1
ATOM 685 C CA . ALA A 1 93 ? -11.422 -1.570 13.080 1.00 73.25 93 ALA A CA 1
ATOM 686 C C . ALA A 1 93 ? -11.333 -0.042 13.201 1.00 73.25 93 ALA A C 1
ATOM 688 O O . ALA A 1 93 ? -10.719 0.475 14.134 1.00 73.25 93 ALA A O 1
ATOM 689 N N . SER A 1 94 ? -11.954 0.679 12.270 1.00 69.25 94 SER A N 1
ATOM 690 C CA . SER A 1 94 ? -12.024 2.143 12.273 1.00 69.25 94 SER A CA 1
ATOM 691 C C . SER A 1 94 ? -13.486 2.593 12.382 1.00 69.25 94 SER A C 1
ATOM 693 O O . SER A 1 94 ? -14.318 2.166 11.584 1.00 69.25 94 SER A O 1
ATOM 695 N N . PRO A 1 95 ? -13.869 3.452 13.347 1.00 69.62 95 PRO A N 1
ATOM 696 C CA . PRO A 1 95 ? -15.272 3.814 13.540 1.00 69.62 95 PRO A CA 1
ATOM 697 C C . PRO A 1 95 ? -15.945 4.400 12.285 1.00 69.62 95 PRO A C 1
ATOM 699 O O . PRO A 1 95 ? -15.709 5.549 11.908 1.00 69.62 95 PRO A O 1
ATOM 702 N N . GLY A 1 96 ? -16.858 3.628 11.688 1.00 73.19 96 GLY A N 1
ATOM 703 C CA . GLY A 1 96 ? -17.631 4.032 10.509 1.00 73.19 96 GLY A CA 1
ATOM 704 C C . GLY A 1 96 ? -16.872 3.955 9.181 1.00 73.19 96 GLY A C 1
ATOM 705 O O . GLY A 1 96 ? -17.360 4.508 8.193 1.00 73.19 96 GLY A O 1
ATOM 706 N N . LEU A 1 97 ? -15.710 3.298 9.153 1.00 81.44 97 LEU A N 1
ATOM 707 C CA . LEU A 1 97 ? -14.900 3.083 7.957 1.00 81.44 97 LEU A CA 1
ATOM 708 C C . LEU A 1 97 ? -14.484 1.617 7.872 1.00 81.44 97 LEU A C 1
ATOM 710 O O . LEU A 1 97 ? -14.040 1.053 8.864 1.00 81.44 97 LEU A O 1
ATOM 714 N N . LEU A 1 98 ? -14.555 1.061 6.668 1.00 85.38 98 LEU A N 1
ATOM 715 C CA . LEU A 1 98 ? -13.859 -0.175 6.335 1.00 85.38 98 LEU A CA 1
ATOM 716 C C . LEU A 1 98 ? -12.404 0.181 6.064 1.00 85.38 98 LEU A C 1
ATOM 718 O O . LEU A 1 98 ? -12.150 1.112 5.291 1.00 85.38 98 LEU A O 1
ATOM 722 N N . SER A 1 99 ? -11.463 -0.514 6.699 1.00 90.44 99 SER A N 1
ATOM 723 C CA . SER A 1 99 ? -10.041 -0.173 6.613 1.00 90.44 99 SER A CA 1
ATOM 724 C C . SER A 1 99 ? -9.168 -1.408 6.459 1.00 90.44 99 SER A C 1
ATOM 726 O O . SER A 1 99 ? -9.133 -2.287 7.318 1.00 90.44 99 SER A O 1
ATOM 728 N N . ILE A 1 100 ? -8.391 -1.417 5.378 1.00 94.38 100 ILE A N 1
ATOM 729 C CA . ILE A 1 100 ? -7.306 -2.369 5.149 1.00 94.38 100 ILE A CA 1
ATOM 730 C C . ILE A 1 100 ? -6.007 -1.617 4.894 1.00 94.38 100 ILE A C 1
ATOM 732 O O . ILE A 1 100 ? -5.995 -0.470 4.448 1.00 94.38 100 ILE A O 1
ATOM 736 N N . GLY A 1 101 ? -4.895 -2.275 5.155 1.00 95.25 101 GLY A N 1
ATOM 737 C CA . GLY A 1 101 ? -3.589 -1.676 4.983 1.00 95.25 101 GLY A CA 1
ATOM 738 C C . GLY A 1 101 ? -2.507 -2.646 5.379 1.00 95.25 101 GLY A C 1
ATOM 739 O O . GLY A 1 101 ? -2.755 -3.828 5.609 1.00 95.25 101 GLY A O 1
ATOM 740 N N . GLY A 1 102 ? -1.289 -2.153 5.461 1.00 95.50 102 GLY A N 1
ATOM 741 C CA . GLY A 1 102 ? -0.165 -2.972 5.855 1.00 95.50 102 GLY A CA 1
ATOM 742 C C . GLY A 1 102 ? 1.144 -2.317 5.499 1.00 95.50 102 GLY A C 1
ATOM 743 O O . GLY A 1 102 ? 1.228 -1.096 5.372 1.00 95.50 102 GLY A O 1
ATOM 744 N N . HIS A 1 103 ? 2.201 -3.119 5.440 1.00 95.94 103 HIS A N 1
ATOM 745 C CA . HIS A 1 103 ? 3.562 -2.610 5.337 1.00 95.94 103 HIS A CA 1
ATOM 746 C C . HIS A 1 103 ? 4.217 -3.053 4.050 1.00 95.94 103 HIS A C 1
ATOM 748 O O . HIS A 1 103 ? 3.906 -4.102 3.489 1.00 95.94 103 HIS A O 1
ATOM 754 N N . VAL A 1 104 ? 5.158 -2.237 3.606 1.00 96.62 104 VAL A N 1
ATOM 755 C CA . VAL A 1 104 ? 5.993 -2.495 2.446 1.00 96.62 104 VAL A CA 1
ATOM 756 C C . VAL A 1 104 ? 7.429 -2.480 2.909 1.00 96.62 104 VAL A C 1
ATOM 758 O O . VAL A 1 104 ? 7.899 -1.466 3.425 1.00 96.62 104 VAL A O 1
ATOM 761 N N . LYS A 1 105 ? 8.137 -3.585 2.696 1.00 96.56 105 LYS A N 1
ATOM 762 C CA . LYS A 1 105 ? 9.587 -3.614 2.855 1.00 96.56 105 LYS A CA 1
ATOM 763 C C . LYS A 1 105 ? 10.246 -3.310 1.537 1.00 96.56 105 LYS A C 1
ATOM 765 O O . LYS A 1 105 ? 9.943 -3.931 0.520 1.00 96.56 105 LYS A O 1
ATOM 770 N N . LEU A 1 106 ? 11.171 -2.376 1.579 1.00 95.94 106 LEU A N 1
ATOM 771 C CA . LEU A 1 106 ? 11.938 -1.948 0.433 1.00 95.94 106 LEU A CA 1
ATOM 772 C C . LEU A 1 106 ? 13.284 -2.685 0.395 1.00 95.94 106 LEU A C 1
ATOM 774 O O . LEU A 1 106 ? 13.811 -3.060 1.445 1.00 95.94 106 LEU A O 1
ATOM 778 N N . PRO A 1 107 ? 13.868 -2.892 -0.795 1.00 94.12 107 PRO A N 1
ATOM 779 C CA . PRO A 1 107 ? 15.218 -3.439 -0.911 1.00 94.12 107 PRO A CA 1
ATOM 780 C C . PRO A 1 107 ? 16.299 -2.398 -0.565 1.00 94.12 107 PRO A C 1
ATOM 782 O O . PRO A 1 107 ? 17.433 -2.756 -0.255 1.00 94.12 107 PRO A O 1
ATOM 785 N N . LYS A 1 108 ? 15.956 -1.103 -0.606 1.00 94.00 108 LYS A N 1
ATOM 786 C CA . LYS A 1 108 ? 16.813 0.040 -0.244 1.00 94.00 108 LYS A CA 1
ATOM 787 C C . LYS A 1 108 ? 16.024 1.026 0.614 1.00 94.00 108 LYS A C 1
ATOM 789 O O . LYS A 1 108 ? 14.821 0.873 0.792 1.00 94.00 108 LYS A O 1
ATOM 794 N N . ARG A 1 109 ? 16.680 2.068 1.126 1.00 94.25 109 ARG A N 1
ATOM 795 C CA . ARG A 1 109 ? 15.989 3.096 1.913 1.00 94.25 109 ARG A CA 1
ATOM 796 C C . ARG A 1 109 ? 14.919 3.828 1.089 1.00 94.25 109 ARG A C 1
ATOM 798 O O . ARG A 1 109 ? 15.110 4.088 -0.099 1.00 94.25 109 ARG A O 1
ATOM 805 N N . GLY A 1 110 ? 13.826 4.225 1.734 1.00 91.19 110 GLY A N 1
ATOM 806 C CA . GLY A 1 110 ? 12.680 4.898 1.119 1.00 91.19 110 GLY A CA 1
ATOM 807 C C . GLY A 1 110 ? 13.030 6.200 0.404 1.00 91.19 110 GLY A C 1
ATOM 808 O O . GLY A 1 110 ? 12.414 6.531 -0.609 1.00 91.19 110 GLY A O 1
ATOM 809 N N . SER A 1 111 ? 14.052 6.923 0.870 1.00 91.06 111 SER A N 1
ATOM 810 C CA . SER A 1 111 ? 14.534 8.161 0.250 1.00 91.06 111 SER A CA 1
ATOM 811 C C . SER A 1 111 ? 15.060 7.988 -1.175 1.00 91.06 111 SER A C 1
ATOM 813 O O . SER A 1 111 ? 15.045 8.979 -1.909 1.00 91.06 111 SER A O 1
ATOM 815 N N . THR A 1 112 ? 15.475 6.776 -1.568 1.00 92.12 112 THR A N 1
ATOM 816 C CA . THR A 1 112 ? 15.960 6.443 -2.920 1.00 92.12 112 THR A CA 1
ATOM 817 C C . THR A 1 112 ? 14.851 6.483 -3.974 1.00 92.12 112 THR A C 1
ATOM 819 O O . THR A 1 112 ? 15.136 6.729 -5.144 1.00 92.12 112 THR A O 1
ATOM 822 N N . TYR A 1 113 ? 13.598 6.270 -3.576 1.00 92.94 113 TYR A N 1
ATOM 823 C CA . TYR A 1 113 ? 12.460 6.210 -4.493 1.00 92.94 113 TYR A CA 1
ATOM 824 C C . TYR A 1 113 ? 11.783 7.577 -4.636 1.00 92.94 113 TYR A C 1
ATOM 826 O O . TYR A 1 113 ? 11.750 8.378 -3.698 1.00 92.94 113 TYR A O 1
ATOM 834 N N . SER A 1 114 ? 11.231 7.849 -5.818 1.00 92.62 114 SER A N 1
ATOM 835 C CA . SER A 1 114 ? 10.489 9.084 -6.125 1.00 92.62 114 SER A CA 1
ATOM 836 C C . SER A 1 114 ? 8.997 8.983 -5.789 1.00 92.62 114 SER A C 1
ATOM 838 O O . SER A 1 114 ? 8.291 9.991 -5.756 1.00 92.62 114 SER A O 1
ATOM 840 N N . GLY A 1 115 ? 8.514 7.771 -5.529 1.00 93.56 115 GLY A N 1
ATOM 841 C CA . GLY A 1 115 ? 7.115 7.455 -5.294 1.00 93.56 115 GLY A CA 1
ATOM 842 C C . GLY A 1 115 ? 6.856 5.966 -5.487 1.00 93.56 115 GLY A C 1
ATOM 843 O O . GLY A 1 115 ? 7.792 5.164 -5.564 1.00 93.56 115 GLY A O 1
ATOM 844 N N . MET A 1 116 ? 5.584 5.598 -5.563 1.00 95.62 116 MET A N 1
ATOM 845 C CA . MET A 1 116 ? 5.115 4.227 -5.727 1.00 95.62 116 MET A CA 1
ATOM 846 C C . MET A 1 116 ? 3.822 4.207 -6.539 1.00 95.62 116 MET A C 1
ATOM 848 O O . MET A 1 116 ? 3.007 5.122 -6.447 1.00 95.62 116 MET A O 1
ATOM 852 N N . TRP A 1 117 ? 3.596 3.135 -7.288 1.00 94.88 117 TRP A N 1
ATOM 853 C CA . TRP A 1 117 ? 2.260 2.810 -7.780 1.00 94.88 117 TRP A CA 1
ATOM 854 C C . TRP A 1 117 ? 1.577 1.859 -6.807 1.00 94.88 117 TRP A C 1
ATOM 856 O O . TRP A 1 117 ? 2.157 0.857 -6.387 1.00 94.88 117 TRP A O 1
ATOM 866 N N . PHE A 1 118 ? 0.348 2.207 -6.449 1.00 95.25 118 PHE A N 1
ATOM 867 C CA . PHE A 1 118 ? -0.472 1.534 -5.460 1.00 95.25 118 PHE A CA 1
ATOM 868 C C . PHE A 1 118 ? -1.758 1.033 -6.107 1.00 95.25 118 PHE A C 1
ATOM 870 O O . PHE A 1 118 ? -2.548 1.811 -6.652 1.00 95.25 118 PHE A O 1
ATOM 877 N N . TYR A 1 119 ? -1.969 -0.273 -6.012 1.00 95.69 119 TYR A N 1
ATOM 878 C CA . TYR A 1 119 ? -3.184 -0.926 -6.461 1.00 95.69 119 TYR A CA 1
ATOM 879 C C . TYR A 1 119 ? -3.810 -1.718 -5.320 1.00 95.69 119 TYR A C 1
ATOM 881 O O . TYR A 1 119 ? -3.096 -2.337 -4.532 1.00 95.69 119 TYR A O 1
ATOM 889 N N . VAL A 1 120 ? -5.141 -1.747 -5.283 1.00 96.06 120 VAL A N 1
ATOM 890 C CA . VAL A 1 120 ? -5.915 -2.678 -4.451 1.00 96.06 120 VAL A CA 1
ATOM 891 C C . VAL A 1 120 ? -6.820 -3.474 -5.365 1.00 96.06 120 VAL A C 1
ATOM 893 O O . VAL A 1 120 ? -7.539 -2.892 -6.182 1.00 96.06 120 VAL A O 1
ATOM 896 N N . LEU A 1 121 ? -6.757 -4.791 -5.227 1.00 95.50 121 LEU A N 1
ATOM 897 C CA . LEU A 1 121 ? -7.519 -5.744 -6.014 1.00 95.50 121 LEU A CA 1
ATOM 898 C C . LEU A 1 121 ? -8.393 -6.583 -5.084 1.00 95.50 121 LEU A C 1
ATOM 900 O O . LEU A 1 121 ? -8.006 -6.836 -3.942 1.00 95.50 121 LEU A O 1
ATOM 904 N N . ASP A 1 122 ? -9.566 -6.996 -5.557 1.00 94.25 122 ASP A N 1
ATOM 905 C CA . ASP A 1 122 ? -10.394 -7.984 -4.858 1.00 94.25 122 ASP A CA 1
ATOM 906 C C . ASP A 1 122 ? -9.851 -9.417 -5.038 1.00 94.25 122 ASP A C 1
ATOM 908 O O . ASP A 1 122 ? -8.916 -9.657 -5.800 1.00 94.25 122 ASP A O 1
ATOM 912 N N . GLU A 1 123 ? -10.429 -10.396 -4.337 1.00 92.81 123 GLU A N 1
ATOM 913 C CA . GLU A 1 123 ? -10.059 -11.821 -4.458 1.00 92.81 123 GLU A CA 1
ATOM 914 C C . GLU A 1 123 ? -10.168 -12.374 -5.891 1.00 92.81 123 GLU A C 1
ATOM 916 O O . GLU A 1 123 ? -9.480 -13.334 -6.238 1.00 92.81 123 GLU A O 1
ATOM 921 N N . ALA A 1 124 ? -10.994 -11.752 -6.733 1.00 90.94 124 ALA A N 1
ATOM 922 C CA . ALA A 1 124 ? -11.159 -12.099 -8.136 1.00 90.94 124 ALA A CA 1
ATOM 923 C C . ALA A 1 124 ? -10.243 -11.285 -9.063 1.00 90.94 124 ALA A C 1
ATOM 925 O O . ALA A 1 124 ? -10.355 -11.433 -10.277 1.00 90.94 124 ALA A O 1
ATOM 926 N N . GLY A 1 125 ? -9.316 -10.473 -8.548 1.00 90.56 125 GLY A N 1
ATOM 927 C CA . GLY A 1 125 ? -8.368 -9.705 -9.356 1.00 90.56 125 GLY A CA 1
ATOM 928 C C . GLY A 1 125 ? -8.878 -8.410 -9.948 1.00 90.56 125 GLY A C 1
ATOM 929 O O . GLY A 1 125 ? -8.182 -7.801 -10.760 1.00 90.56 125 GLY A O 1
ATOM 930 N N . ASN A 1 126 ? -10.088 -7.983 -9.608 1.00 92.25 126 ASN A N 1
ATOM 931 C CA . ASN A 1 126 ? -10.609 -6.734 -10.133 1.00 92.25 126 ASN A CA 1
ATOM 932 C C . ASN A 1 126 ? -9.944 -5.574 -9.403 1.00 92.25 126 ASN A C 1
ATOM 934 O O . ASN A 1 126 ? -9.923 -5.528 -8.172 1.00 92.25 126 ASN A O 1
ATOM 938 N N . PHE A 1 127 ? -9.429 -4.609 -10.160 1.00 92.75 127 PHE A N 1
ATOM 939 C CA . PHE A 1 127 ? -8.861 -3.395 -9.589 1.00 92.75 127 PHE A CA 1
ATOM 940 C C . PHE A 1 127 ? -9.954 -2.520 -8.981 1.00 92.75 127 PHE A C 1
ATOM 942 O O . PHE A 1 127 ? -10.842 -2.032 -9.678 1.00 92.75 127 PHE A O 1
ATOM 949 N N . VAL A 1 128 ? -9.821 -2.256 -7.689 1.00 93.38 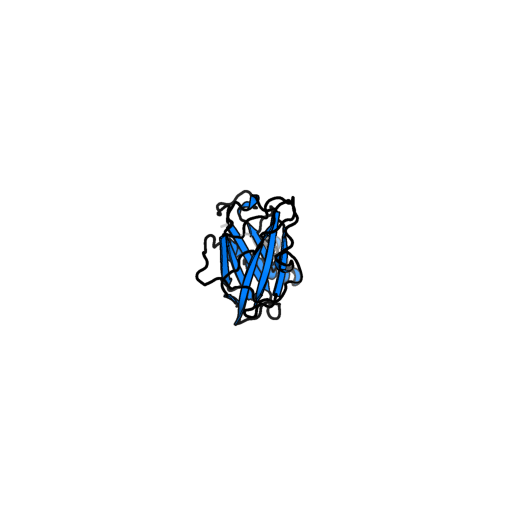128 VAL A N 1
ATOM 950 C CA . VAL A 1 128 ? -10.702 -1.380 -6.911 1.00 93.38 128 VAL A CA 1
ATOM 951 C C . VAL A 1 128 ? -10.061 -0.005 -6.731 1.00 93.38 128 VAL A C 1
ATOM 953 O O . VAL A 1 128 ? -10.737 1.020 -6.782 1.00 93.38 128 VAL A O 1
ATOM 956 N N . ILE A 1 129 ? -8.734 0.028 -6.569 1.00 93.56 129 ILE A N 1
ATOM 957 C CA . ILE A 1 129 ? -7.930 1.251 -6.462 1.00 93.56 129 ILE A CA 1
ATOM 958 C C . ILE A 1 129 ? -6.740 1.138 -7.415 1.00 93.56 129 ILE A C 1
ATOM 960 O O . ILE A 1 129 ? -6.104 0.089 -7.496 1.00 93.56 129 ILE A O 1
ATOM 964 N N . GLN A 1 130 ? -6.437 2.226 -8.129 1.00 94.50 130 GLN A N 1
ATOM 965 C CA . GLN A 1 130 ? -5.244 2.363 -8.972 1.00 94.50 130 GLN A CA 1
ATOM 966 C C . GLN A 1 130 ? -4.716 3.792 -8.851 1.00 94.50 130 GLN A C 1
ATOM 968 O O . GLN A 1 130 ? -5.358 4.718 -9.357 1.00 94.50 130 GLN A O 1
ATOM 973 N N . GLN A 1 131 ? -3.579 3.999 -8.192 1.00 93.94 131 GLN A N 1
ATOM 974 C CA . GLN A 1 131 ? -3.086 5.341 -7.882 1.00 93.94 131 GLN A CA 1
ATOM 975 C C . GLN A 1 131 ? -1.559 5.421 -7.920 1.00 93.94 131 GLN A C 1
ATOM 977 O O . GLN A 1 131 ? -0.866 4.553 -7.401 1.00 93.94 131 GLN A O 1
ATOM 982 N N . GLU A 1 132 ? -1.035 6.503 -8.492 1.00 94.00 132 GLU A N 1
ATOM 983 C CA . GLU A 1 132 ? 0.360 6.891 -8.301 1.00 94.00 132 GLU A CA 1
ATOM 984 C C . GLU A 1 132 ? 0.475 7.733 -7.029 1.00 94.00 132 GLU A C 1
ATOM 986 O O . GLU A 1 132 ? -0.221 8.740 -6.870 1.00 94.00 132 GLU A O 1
ATOM 991 N N . ILE A 1 133 ? 1.373 7.336 -6.136 1.00 93.00 133 ILE A N 1
ATOM 992 C CA . ILE A 1 133 ? 1.703 8.047 -4.908 1.00 93.00 133 ILE A CA 1
ATOM 993 C C . ILE A 1 133 ? 3.101 8.627 -5.058 1.00 93.00 133 ILE A C 1
ATOM 995 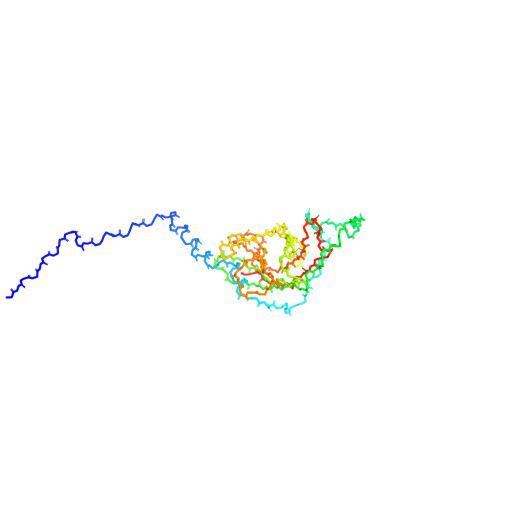O O . ILE A 1 133 ? 4.090 7.901 -5.132 1.00 93.00 133 ILE A O 1
ATOM 999 N N . LYS A 1 134 ? 3.200 9.953 -5.106 1.00 91.81 134 LYS A N 1
ATOM 1000 C CA . LYS A 1 134 ? 4.493 10.638 -5.180 1.00 91.81 134 LYS A CA 1
ATOM 1001 C C . LYS A 1 134 ? 5.084 10.794 -3.787 1.00 91.81 134 LYS A C 1
ATOM 1003 O O . LYS A 1 134 ? 4.354 11.025 -2.825 1.00 91.81 134 LYS A O 1
ATOM 1008 N N . LYS A 1 135 ? 6.413 10.715 -3.698 1.00 90.75 135 LYS A N 1
ATOM 1009 C CA . LYS A 1 135 ? 7.146 11.021 -2.470 1.00 90.75 135 LYS A CA 1
ATOM 1010 C C . LYS A 1 135 ? 6.755 12.406 -1.964 1.00 90.75 135 LYS A C 1
ATOM 1012 O O . LYS A 1 135 ? 6.787 13.383 -2.710 1.00 90.75 135 LYS A O 1
ATOM 1017 N N . SER A 1 136 ? 6.450 12.477 -0.677 1.00 84.38 136 SER A N 1
ATOM 1018 C CA . SER A 1 136 ? 6.180 13.715 0.043 1.00 84.38 136 SER A CA 1
ATOM 1019 C C . SER A 1 136 ? 6.976 13.715 1.340 1.00 84.38 136 SER A C 1
ATOM 1021 O O . SER A 1 136 ? 7.119 12.673 1.965 1.00 84.38 136 SER A O 1
ATOM 1023 N N . THR A 1 137 ? 7.512 14.870 1.733 1.00 77.50 137 THR A N 1
ATOM 1024 C CA . THR A 1 137 ? 8.273 15.042 2.984 1.00 77.50 137 THR A CA 1
ATOM 1025 C C . THR A 1 137 ? 7.415 15.581 4.130 1.00 77.50 137 THR A C 1
ATOM 1027 O O . THR A 1 137 ? 7.952 16.039 5.136 1.00 77.50 137 THR A O 1
ATOM 1030 N N . GLY A 1 138 ? 6.092 15.620 3.945 1.00 73.88 138 GLY A N 1
ATOM 1031 C CA . GLY A 1 138 ? 5.146 16.068 4.966 1.00 73.88 138 GLY A CA 1
ATOM 1032 C C . GLY A 1 138 ? 5.078 15.136 6.179 1.00 73.88 138 GLY A C 1
ATOM 1033 O O . GLY A 1 138 ? 5.748 14.110 6.245 1.00 73.88 138 GLY A O 1
ATOM 1034 N N . ASP A 1 139 ? 4.252 15.499 7.152 1.00 72.25 139 ASP A N 1
ATOM 1035 C CA . ASP A 1 139 ? 3.935 14.621 8.276 1.00 72.25 139 ASP A CA 1
ATOM 1036 C C . ASP A 1 139 ? 2.690 13.779 7.931 1.00 72.25 139 ASP A C 1
ATOM 1038 O O . ASP A 1 139 ? 1.617 14.359 7.722 1.00 72.25 139 ASP A O 1
ATOM 1042 N N . PRO A 1 140 ? 2.788 12.437 7.861 1.00 75.69 140 PRO A N 1
ATOM 1043 C CA . PRO A 1 140 ? 1.634 11.595 7.569 1.00 75.69 140 PRO A CA 1
ATOM 1044 C C . PRO A 1 140 ? 0.673 11.432 8.756 1.00 75.69 140 PRO A C 1
ATOM 1046 O O . PRO A 1 140 ? -0.434 10.931 8.565 1.00 75.69 140 PRO A O 1
ATOM 1049 N N . VAL A 1 141 ? 1.047 11.853 9.974 1.00 71.19 141 VAL A N 1
ATOM 1050 C CA . VAL A 1 141 ? 0.239 11.707 11.205 1.00 71.19 141 VAL A CA 1
ATOM 1051 C C . VAL A 1 141 ? -1.117 12.427 11.093 1.00 71.19 141 VAL A C 1
ATOM 1053 O O . VAL A 1 141 ? -2.054 12.091 11.816 1.00 71.19 141 VAL A O 1
ATOM 1056 N N . GLY A 1 142 ? -1.256 13.370 10.155 1.00 66.19 142 GLY A N 1
ATOM 1057 C CA . GLY A 1 142 ? -2.502 14.078 9.846 1.00 66.19 142 GLY A CA 1
ATOM 1058 C C . GLY A 1 142 ? -3.083 13.803 8.457 1.00 66.19 142 GLY A C 1
ATOM 1059 O O . GLY A 1 142 ? -3.976 14.545 8.043 1.00 66.19 142 GLY A O 1
ATOM 1060 N N . ASP A 1 143 ? -2.588 12.804 7.716 1.00 70.94 143 ASP A N 1
ATOM 1061 C CA . ASP A 1 143 ? -3.133 12.498 6.391 1.00 70.94 143 ASP A CA 1
ATOM 1062 C C . ASP A 1 143 ? -4.576 11.982 6.515 1.00 70.94 143 ASP A C 1
ATOM 1064 O O . ASP A 1 143 ? -4.892 11.085 7.301 1.00 70.94 143 ASP A O 1
ATOM 1068 N N . THR A 1 144 ? -5.467 12.602 5.743 1.00 72.00 144 THR A N 1
ATOM 1069 C CA . THR A 1 144 ? -6.908 12.303 5.711 1.00 72.00 144 THR A CA 1
ATOM 1070 C C . THR A 1 144 ? -7.330 11.638 4.407 1.00 72.00 144 THR A C 1
ATOM 1072 O O . THR A 1 144 ? -8.516 11.374 4.200 1.00 72.00 144 THR A O 1
ATOM 1075 N N . SER A 1 145 ? -6.371 11.368 3.520 1.00 82.94 145 SER A N 1
ATOM 1076 C CA . SER A 1 145 ? -6.619 10.679 2.265 1.00 82.94 145 SER A CA 1
ATOM 1077 C C . SER A 1 145 ? -7.172 9.283 2.560 1.00 82.94 145 SER A C 1
ATOM 1079 O O . SER A 1 145 ? -6.642 8.584 3.423 1.00 82.94 145 SER A O 1
ATOM 1081 N N . PRO A 1 146 ? -8.230 8.842 1.860 1.00 83.69 146 PRO A N 1
ATOM 1082 C CA . PRO A 1 146 ? -8.801 7.512 2.064 1.00 83.69 146 PRO A CA 1
ATOM 1083 C C . PRO A 1 146 ? -7.821 6.401 1.677 1.00 83.69 146 PRO A C 1
ATOM 1085 O O . PRO A 1 146 ? -7.923 5.284 2.165 1.00 83.69 146 PRO A O 1
ATOM 1088 N N . THR A 1 147 ? -6.869 6.699 0.800 1.00 90.50 147 THR A N 1
ATOM 1089 C CA . THR A 1 147 ? -5.887 5.755 0.282 1.00 90.50 147 THR A CA 1
ATOM 1090 C C . THR A 1 147 ? -4.518 6.405 0.255 1.00 90.50 147 THR A C 1
ATOM 1092 O O . THR A 1 147 ? -4.404 7.601 -0.025 1.00 90.50 147 THR A O 1
ATOM 1095 N N . GLY A 1 148 ? -3.472 5.622 0.492 1.00 91.31 148 GLY A N 1
ATOM 1096 C CA . GLY A 1 148 ? -2.115 6.138 0.407 1.00 91.31 148 GLY A CA 1
ATOM 1097 C C . GLY A 1 148 ? -1.043 5.104 0.695 1.00 91.31 148 GLY A C 1
ATOM 1098 O O . GLY A 1 148 ? -1.308 4.002 1.177 1.00 91.31 148 GLY A O 1
ATOM 1099 N N . VAL A 1 149 ? 0.189 5.495 0.378 1.00 93.69 149 VAL A N 1
ATOM 1100 C CA . VAL A 1 149 ? 1.412 4.795 0.769 1.00 93.69 149 VAL A CA 1
ATOM 1101 C C . VAL A 1 149 ? 2.406 5.839 1.249 1.00 93.69 149 VAL A C 1
ATOM 1103 O O . VAL A 1 149 ? 2.593 6.865 0.599 1.00 93.69 149 VAL A O 1
ATOM 1106 N N . TRP A 1 150 ? 3.054 5.590 2.377 1.00 92.94 150 TRP A N 1
ATOM 1107 C CA . TRP A 1 150 ? 4.009 6.527 2.941 1.00 92.94 150 TRP A CA 1
ATOM 1108 C C . TRP A 1 150 ? 5.226 5.808 3.492 1.00 92.94 150 TRP A C 1
ATOM 1110 O O . TRP A 1 150 ? 5.105 4.898 4.311 1.00 92.94 150 TRP A O 1
ATOM 1120 N N . CYS A 1 151 ? 6.412 6.234 3.065 1.00 93.56 151 CYS A N 1
ATOM 1121 C CA . CYS A 1 151 ? 7.662 5.675 3.560 1.00 93.56 151 CYS A CA 1
ATOM 1122 C C . CYS A 1 151 ? 8.185 6.467 4.747 1.00 93.56 151 CYS A C 1
ATOM 1124 O O . CYS A 1 151 ? 8.251 7.696 4.713 1.00 93.56 151 CYS A O 1
ATOM 1126 N N . TYR A 1 152 ? 8.610 5.761 5.791 1.00 92.06 152 TYR A N 1
ATOM 1127 C CA . TYR A 1 152 ? 9.113 6.404 7.001 1.00 92.06 152 TYR A CA 1
ATOM 1128 C C . TYR A 1 152 ? 10.342 7.273 6.724 1.00 92.06 152 TYR A C 1
ATOM 1130 O O . TYR A 1 152 ? 10.468 8.361 7.271 1.00 92.06 152 TYR A O 1
ATOM 1138 N N . ASP A 1 153 ? 11.199 6.856 5.794 1.00 92.06 153 ASP A N 1
ATOM 1139 C CA . ASP A 1 153 ? 12.398 7.602 5.386 1.00 92.06 153 ASP A CA 1
ATOM 1140 C C . ASP A 1 153 ? 12.102 8.905 4.622 1.00 92.06 153 ASP A C 1
ATOM 1142 O O . ASP A 1 153 ? 13.015 9.642 4.251 1.00 92.06 153 ASP A O 1
ATOM 1146 N N . TRP A 1 154 ? 10.831 9.201 4.330 1.00 89.81 154 TRP A N 1
ATOM 1147 C CA . TRP A 1 154 ? 10.434 10.504 3.794 1.00 89.81 154 TRP A CA 1
ATOM 1148 C C . TRP A 1 154 ? 10.207 11.547 4.890 1.00 89.81 154 TRP A C 1
ATOM 1150 O O . TRP A 1 154 ? 10.207 12.744 4.610 1.00 89.81 154 TRP A O 1
ATOM 1160 N N . TRP A 1 155 ? 10.058 11.100 6.135 1.00 84.62 155 TRP A N 1
ATOM 1161 C CA . TRP A 1 155 ? 9.865 11.947 7.298 1.00 84.62 155 TRP A CA 1
ATOM 1162 C C . TRP A 1 155 ? 11.205 12.121 8.025 1.00 84.62 155 TRP A C 1
ATOM 1164 O O . TRP A 1 155 ? 11.732 11.196 8.631 1.00 84.62 155 TRP A O 1
ATOM 1174 N N . SER A 1 156 ? 11.774 13.326 7.971 1.00 71.88 156 SER A N 1
ATOM 1175 C CA . SER A 1 156 ? 13.165 13.611 8.368 1.00 71.88 156 SER A CA 1
ATOM 1176 C C . SER A 1 156 ? 13.486 13.466 9.865 1.00 71.88 156 SER A C 1
ATOM 1178 O O . SER A 1 156 ? 14.607 13.762 10.276 1.00 71.88 156 SER A O 1
ATOM 1180 N N . SER A 1 157 ? 12.534 13.077 10.716 1.00 71.62 157 SER A N 1
ATOM 1181 C CA . SER A 1 157 ? 12.724 13.014 12.173 1.00 71.62 157 SER A CA 1
ATOM 1182 C C . SER A 1 157 ? 11.800 11.991 12.835 1.00 71.62 157 SER A C 1
ATOM 1184 O O . SER A 1 157 ? 10.927 12.341 13.624 1.00 71.62 157 SER A O 1
ATOM 1186 N N . ASN A 1 158 ? 11.999 10.713 12.518 1.00 78.06 158 ASN A N 1
ATOM 1187 C CA . ASN A 1 158 ? 11.333 9.609 13.203 1.00 78.06 158 ASN A CA 1
ATOM 1188 C C . ASN A 1 158 ? 12.314 8.470 13.519 1.00 78.06 158 ASN A C 1
ATOM 1190 O O . ASN A 1 158 ? 13.428 8.434 13.001 1.00 78.06 158 ASN A O 1
ATOM 1194 N N . SER A 1 159 ? 11.899 7.555 14.393 1.00 83.62 159 SER A N 1
ATOM 1195 C CA . SER A 1 159 ? 12.672 6.376 14.804 1.00 83.62 159 SER A CA 1
ATOM 1196 C C . SER A 1 159 ? 12.274 5.093 14.060 1.00 83.62 159 SER A C 1
ATOM 1198 O O . SER A 1 159 ? 12.685 4.002 14.458 1.00 83.62 159 SER A O 1
ATOM 1200 N N . TYR A 1 160 ? 11.454 5.197 13.013 1.00 88.69 160 TYR A N 1
ATOM 1201 C CA . TYR A 1 160 ? 10.988 4.051 12.241 1.00 88.69 160 TYR A CA 1
ATOM 1202 C C . TYR A 1 160 ? 12.054 3.568 11.239 1.00 88.69 160 TYR A C 1
ATOM 1204 O O . TYR A 1 160 ? 12.984 4.306 10.900 1.00 88.69 160 TYR A O 1
ATOM 1212 N N . PRO A 1 161 ? 11.947 2.317 10.748 1.00 91.31 161 PRO A N 1
ATOM 1213 C CA . PRO A 1 161 ? 12.894 1.778 9.778 1.00 91.31 161 PRO A CA 1
ATOM 1214 C C . PRO A 1 161 ? 12.928 2.590 8.477 1.00 91.31 161 PRO A C 1
ATOM 1216 O O . PRO A 1 161 ? 11.895 2.885 7.881 1.00 91.31 161 PRO A O 1
ATOM 1219 N N . THR A 1 162 ? 14.133 2.900 7.996 1.00 93.31 162 THR A N 1
ATOM 1220 C CA . THR A 1 162 ? 14.335 3.713 6.781 1.00 93.31 162 THR A CA 1
ATOM 1221 C C . THR A 1 162 ? 14.037 2.961 5.484 1.00 93.31 162 THR A C 1
ATOM 1223 O O . THR A 1 162 ? 13.984 3.550 4.411 1.00 93.31 162 THR A O 1
ATOM 1226 N N . ASP A 1 163 ? 13.840 1.654 5.544 1.00 94.69 163 ASP A N 1
ATOM 1227 C CA . ASP A 1 163 ? 13.549 0.777 4.412 1.00 94.69 163 ASP A CA 1
ATOM 1228 C C . ASP A 1 163 ? 12.117 0.225 4.466 1.00 94.69 163 ASP A C 1
ATOM 1230 O O . ASP A 1 163 ? 11.809 -0.783 3.832 1.00 94.69 163 ASP A O 1
ATOM 1234 N N . GLU A 1 164 ? 11.229 0.875 5.221 1.00 95.19 164 GLU A N 1
ATOM 1235 C CA . GLU A 1 164 ? 9.821 0.498 5.309 1.00 95.19 164 GLU A CA 1
ATOM 1236 C C . GLU A 1 164 ? 8.879 1.654 4.975 1.00 95.19 164 GLU A C 1
ATOM 1238 O O . GLU A 1 164 ? 9.163 2.839 5.186 1.00 95.19 164 GLU A O 1
ATOM 1243 N N . CYS A 1 165 ? 7.723 1.268 4.450 1.00 94.75 165 CYS A N 1
ATOM 1244 C CA . CYS A 1 165 ? 6.572 2.125 4.228 1.00 94.75 165 CYS A CA 1
ATOM 1245 C C . CYS A 1 165 ? 5.335 1.448 4.811 1.00 94.75 165 CYS A C 1
ATOM 1247 O O . CYS A 1 165 ? 5.303 0.226 4.973 1.00 94.75 165 CYS A O 1
ATOM 1249 N N . PHE A 1 166 ? 4.299 2.229 5.068 1.00 94.44 166 PHE A N 1
ATOM 1250 C CA . PHE A 1 166 ? 2.966 1.718 5.352 1.00 94.44 166 PHE A CA 1
ATOM 1251 C C . PHE A 1 166 ? 2.008 2.162 4.251 1.00 94.44 166 PHE A C 1
ATOM 1253 O O . PHE A 1 166 ? 2.216 3.186 3.601 1.00 94.44 166 PHE A O 1
ATOM 1260 N N . TRP A 1 167 ? 0.970 1.373 4.018 1.00 95.25 167 TRP A N 1
ATOM 1261 C CA . TRP A 1 167 ? -0.083 1.659 3.056 1.00 95.25 167 TRP A CA 1
ATOM 1262 C C . TRP A 1 167 ? -1.445 1.466 3.704 1.00 95.25 167 TRP A C 1
ATOM 1264 O O . TRP A 1 167 ? -1.587 0.685 4.647 1.00 95.25 167 TRP A O 1
ATOM 1274 N N . TRP A 1 168 ? -2.444 2.176 3.193 1.00 93.69 168 TRP A N 1
ATOM 1275 C CA . TRP A 1 168 ? -3.820 2.047 3.647 1.00 93.69 168 TRP A CA 1
ATOM 1276 C C . TRP A 1 168 ? -4.802 2.285 2.505 1.00 93.69 168 TRP A C 1
ATOM 1278 O O . TRP A 1 168 ? -4.527 3.004 1.540 1.00 93.69 168 TRP A O 1
ATOM 1288 N N . ALA A 1 169 ? -5.965 1.668 2.642 1.00 93.62 169 ALA A N 1
ATOM 1289 C CA . ALA A 1 169 ? -7.153 1.937 1.866 1.00 93.62 169 ALA A CA 1
ATOM 1290 C C . ALA A 1 169 ? -8.361 1.881 2.795 1.00 93.62 169 ALA A C 1
ATOM 1292 O O . ALA A 1 169 ? -8.557 0.920 3.542 1.00 93.62 169 ALA A O 1
ATOM 1293 N N . SER A 1 170 ? -9.167 2.931 2.761 1.00 90.25 170 SER A N 1
ATOM 1294 C CA . SER A 1 170 ? -10.294 3.092 3.660 1.00 90.25 170 SER A CA 1
ATOM 1295 C C . SER A 1 170 ? -11.436 3.831 2.986 1.00 90.25 170 SER A C 1
ATOM 1297 O O . SER A 1 170 ? -11.229 4.802 2.259 1.00 90.25 170 SER A O 1
ATOM 1299 N N . ASN A 1 171 ? -12.666 3.416 3.266 1.00 85.81 171 ASN A N 1
ATOM 1300 C CA . ASN A 1 171 ? -13.859 4.148 2.851 1.00 85.81 171 ASN A CA 1
ATOM 1301 C C . ASN A 1 171 ? -15.016 3.937 3.823 1.00 85.81 171 ASN A C 1
ATOM 1303 O O . ASN A 1 171 ? -15.076 2.951 4.553 1.00 85.81 171 ASN A O 1
ATOM 1307 N N . ALA A 1 172 ? -15.970 4.865 3.795 1.00 82.56 172 ALA A N 1
ATOM 1308 C CA . ALA A 1 172 ? -17.261 4.664 4.439 1.00 82.56 172 ALA A CA 1
ATOM 1309 C C . ALA A 1 172 ? -18.039 3.523 3.759 1.00 82.56 172 ALA A C 1
ATOM 1311 O O . ALA A 1 172 ? -17.750 3.153 2.617 1.00 82.56 172 ALA A O 1
ATOM 1312 N N . LEU A 1 173 ? -19.049 2.992 4.451 1.00 74.38 173 LEU A N 1
ATOM 1313 C CA . LEU A 1 173 ? -19.944 1.965 3.909 1.00 74.38 173 LEU A CA 1
ATOM 1314 C C . LEU A 1 173 ? -20.533 2.387 2.550 1.00 74.38 173 LEU A C 1
ATOM 1316 O O . LEU A 1 173 ? -20.957 3.529 2.376 1.00 74.38 173 LEU A O 1
ATOM 1320 N N . GLY A 1 174 ? -20.553 1.452 1.595 1.00 73.62 174 GLY A N 1
ATOM 1321 C CA . GLY A 1 174 ? -20.996 1.692 0.215 1.00 73.62 174 GLY A CA 1
ATOM 1322 C C . GLY A 1 174 ? -19.916 2.246 -0.725 1.00 73.62 174 GLY A C 1
ATOM 1323 O O . GLY A 1 174 ? -20.214 2.541 -1.880 1.00 73.62 174 GLY A O 1
ATOM 1324 N N . GLY A 1 175 ? -18.679 2.399 -0.246 1.00 83.31 175 GLY A N 1
ATOM 1325 C CA . GLY A 1 175 ? -17.526 2.726 -1.081 1.00 83.31 175 GLY A CA 1
ATOM 1326 C C . GLY A 1 175 ? -16.907 1.507 -1.786 1.00 83.31 175 GLY A C 1
ATOM 1327 O O . GLY A 1 175 ? -17.518 0.439 -1.850 1.00 83.31 175 GLY A O 1
ATOM 1328 N N . PRO A 1 176 ? -15.689 1.666 -2.339 1.00 87.06 176 PRO A N 1
ATOM 1329 C CA . PRO A 1 176 ? -15.033 0.623 -3.128 1.00 87.06 176 PRO A CA 1
ATOM 1330 C C . PRO A 1 176 ? -14.698 -0.650 -2.333 1.00 87.06 176 PRO A C 1
ATOM 1332 O O . PRO A 1 176 ? -14.849 -1.755 -2.855 1.00 87.06 176 PRO A O 1
ATOM 1335 N N . LEU A 1 177 ? -14.278 -0.514 -1.070 1.00 90.19 177 LEU A N 1
ATOM 1336 C CA . LEU A 1 177 ? -14.183 -1.642 -0.145 1.00 90.19 177 LEU A CA 1
ATOM 1337 C C . LEU A 1 177 ? -15.569 -1.963 0.410 1.00 90.19 177 LEU A C 1
ATOM 1339 O O . LEU A 1 177 ? -16.319 -1.061 0.796 1.00 90.19 177 LEU A O 1
ATOM 1343 N N . GLN A 1 178 ? -15.874 -3.253 0.471 1.00 90.88 178 GLN A N 1
ATOM 1344 C CA . GLN A 1 178 ? -17.124 -3.804 0.973 1.00 90.88 178 GLN A CA 1
ATOM 1345 C C . GLN A 1 178 ? -16.845 -4.706 2.174 1.00 90.88 178 GLN A C 1
ATOM 1347 O O . GLN A 1 178 ? -15.858 -5.440 2.194 1.00 90.88 178 GLN A O 1
ATOM 1352 N N . ASP A 1 179 ? -17.739 -4.646 3.155 1.00 89.12 179 ASP A N 1
ATOM 1353 C CA . ASP A 1 179 ? -17.661 -5.438 4.379 1.00 89.12 179 ASP A CA 1
ATOM 1354 C C . ASP A 1 179 ? -17.693 -6.943 4.065 1.00 89.12 179 ASP A C 1
ATOM 1356 O O . ASP A 1 179 ? -18.451 -7.391 3.194 1.00 89.12 179 ASP A O 1
ATOM 1360 N N . GLY A 1 180 ? -16.828 -7.716 4.722 1.00 88.88 180 GLY A N 1
ATOM 1361 C CA . GLY A 1 180 ? -16.686 -9.161 4.513 1.00 88.88 180 GLY A CA 1
ATOM 1362 C C . GLY A 1 180 ? -16.091 -9.564 3.156 1.00 88.88 180 GLY A C 1
ATOM 1363 O O . GLY A 1 180 ? -16.048 -10.752 2.825 1.00 88.88 180 GLY A O 1
ATOM 1364 N N . LYS A 1 181 ? -15.638 -8.610 2.331 1.00 93.94 181 LYS A N 1
ATOM 1365 C CA . LYS A 1 181 ? -14.916 -8.899 1.083 1.00 93.94 181 LYS A CA 1
ATOM 1366 C C . LYS A 1 181 ? -13.414 -8.891 1.308 1.00 93.94 181 LYS A C 1
ATOM 1368 O O . LYS A 1 181 ? -12.895 -8.161 2.149 1.00 93.94 181 LYS A O 1
ATOM 1373 N N . LYS A 1 182 ? -12.709 -9.706 0.521 1.00 95.25 182 LYS A N 1
ATOM 1374 C CA . LYS A 1 182 ? -11.258 -9.850 0.605 1.00 95.25 182 LYS A CA 1
ATOM 1375 C C . LYS A 1 182 ? -10.550 -9.079 -0.492 1.00 95.25 182 LYS A C 1
ATOM 1377 O O . LYS A 1 182 ? -10.978 -9.088 -1.646 1.00 95.25 182 LYS A O 1
ATOM 1382 N N . TYR A 1 183 ? -9.433 -8.479 -0.112 1.00 95.75 183 TYR A N 1
ATOM 1383 C CA . TYR A 1 183 ? -8.620 -7.630 -0.963 1.00 95.75 183 TYR A CA 1
ATOM 1384 C C . TYR A 1 183 ? -7.136 -7.887 -0.733 1.00 95.75 183 TYR A C 1
ATOM 1386 O O . TYR A 1 183 ? -6.734 -8.400 0.311 1.00 95.75 183 TYR A O 1
ATOM 1394 N N . TYR A 1 184 ? -6.305 -7.500 -1.690 1.00 96.19 184 TYR A N 1
ATOM 1395 C CA . TYR A 1 184 ? -4.855 -7.463 -1.538 1.00 96.19 184 TYR A CA 1
ATOM 1396 C C . TYR A 1 184 ? -4.280 -6.227 -2.228 1.00 96.19 184 TYR A C 1
ATOM 1398 O O . TYR A 1 184 ? -4.858 -5.697 -3.180 1.00 96.19 184 TYR A O 1
ATOM 1406 N N . ALA A 1 185 ? -3.133 -5.760 -1.743 1.00 97.00 185 ALA A N 1
ATOM 1407 C CA . ALA A 1 185 ? -2.385 -4.688 -2.378 1.00 97.00 185 ALA A CA 1
ATOM 1408 C C . ALA A 1 185 ? -1.405 -5.246 -3.410 1.00 97.00 185 ALA A C 1
ATOM 1410 O O . ALA A 1 185 ? -0.837 -6.325 -3.223 1.00 97.00 185 ALA A O 1
ATOM 1411 N N . TRP A 1 186 ? -1.153 -4.476 -4.463 1.00 96.31 186 TRP A N 1
ATOM 1412 C CA . TRP A 1 186 ? -0.056 -4.691 -5.401 1.00 96.31 186 TRP A CA 1
ATOM 1413 C C . TRP A 1 186 ? 0.714 -3.382 -5.550 1.00 96.31 186 TRP A C 1
ATOM 1415 O O . TRP A 1 186 ? 0.136 -2.352 -5.894 1.00 96.31 186 TRP A O 1
ATOM 1425 N N . ILE A 1 187 ? 2.003 -3.399 -5.207 1.00 96.25 187 ILE A N 1
ATOM 1426 C CA . ILE A 1 187 ? 2.800 -2.179 -5.046 1.00 96.25 187 ILE A CA 1
ATOM 1427 C C . ILE A 1 187 ? 4.046 -2.233 -5.914 1.00 96.25 187 ILE A C 1
ATOM 1429 O O . ILE A 1 187 ? 4.769 -3.228 -5.927 1.00 96.25 187 ILE A O 1
ATOM 1433 N N . PHE A 1 188 ? 4.311 -1.127 -6.598 1.00 95.19 188 PHE A N 1
ATOM 1434 C CA . PHE A 1 188 ? 5.462 -0.926 -7.467 1.00 95.19 188 PHE A CA 1
ATOM 1435 C C . PHE A 1 188 ? 6.265 0.279 -6.987 1.00 95.19 188 PHE A C 1
ATOM 1437 O O . PHE A 1 188 ? 5.688 1.267 -6.536 1.00 95.19 188 PHE A O 1
ATOM 1444 N N . LEU A 1 189 ? 7.588 0.216 -7.104 1.00 94.94 189 LEU A N 1
ATOM 1445 C CA . LEU A 1 189 ? 8.480 1.315 -6.723 1.00 94.94 189 LEU A CA 1
ATOM 1446 C C . LEU A 1 189 ? 8.765 2.200 -7.930 1.00 94.94 189 LEU A C 1
ATOM 1448 O O . LEU A 1 189 ? 8.972 1.660 -9.011 1.00 94.94 189 LEU A O 1
ATOM 1452 N N . ASN A 1 190 ? 8.827 3.521 -7.747 1.00 92.88 190 ASN A N 1
ATOM 1453 C CA . ASN A 1 190 ? 9.217 4.462 -8.800 1.00 92.88 190 ASN A CA 1
ATOM 1454 C C . ASN A 1 190 ? 10.611 5.045 -8.536 1.00 92.88 190 ASN A C 1
ATOM 1456 O O . ASN A 1 190 ? 10.964 5.382 -7.401 1.00 92.88 190 ASN A O 1
ATOM 1460 N N . SER A 1 191 ? 11.377 5.219 -9.608 1.00 88.38 191 SER A N 1
ATOM 1461 C CA . SER A 1 191 ? 12.653 5.935 -9.627 1.00 88.38 191 SER A CA 1
ATOM 1462 C C . SER A 1 191 ? 12.472 7.378 -10.105 1.00 88.38 191 SER A C 1
ATOM 1464 O O . SER A 1 191 ? 11.432 7.763 -10.646 1.00 88.38 191 SER A O 1
ATOM 1466 N N . SER A 1 192 ? 13.473 8.228 -9.874 1.00 86.00 192 SER A N 1
ATOM 1467 C CA . SER A 1 192 ? 13.438 9.647 -10.268 1.00 86.00 192 SER A CA 1
ATOM 1468 C C . SER A 1 192 ? 13.407 9.872 -11.782 1.00 86.00 192 SER A C 1
ATOM 1470 O O . SER A 1 192 ? 12.963 10.927 -12.225 1.00 86.00 192 SER A O 1
ATOM 1472 N N . ASP A 1 193 ? 13.837 8.888 -12.569 1.00 82.06 193 ASP A N 1
ATOM 1473 C CA . ASP A 1 193 ? 13.771 8.889 -14.033 1.00 82.06 193 ASP A CA 1
ATOM 1474 C C . ASP A 1 193 ? 12.383 8.509 -14.585 1.00 82.06 193 ASP A C 1
ATOM 1476 O O . ASP A 1 193 ? 12.191 8.451 -15.798 1.00 82.06 193 ASP A O 1
ATOM 1480 N N . GLY A 1 194 ? 11.410 8.255 -13.702 1.00 81.38 194 GLY A N 1
ATOM 1481 C CA . GLY A 1 194 ? 10.048 7.862 -14.058 1.00 81.38 194 GLY A CA 1
ATOM 1482 C C . GLY A 1 194 ? 9.884 6.374 -14.368 1.00 81.38 194 GLY A C 1
ATOM 1483 O O . GLY A 1 194 ? 8.775 5.956 -14.699 1.00 81.38 194 GLY A O 1
ATOM 1484 N N . SER A 1 195 ? 10.945 5.567 -14.256 1.00 85.56 195 SER A N 1
ATOM 1485 C CA . SER A 1 195 ? 10.831 4.111 -14.344 1.00 85.56 195 SER A CA 1
ATOM 1486 C C . SER A 1 195 ? 10.167 3.534 -13.093 1.00 85.56 195 SER A C 1
ATOM 1488 O O . SER A 1 195 ? 10.262 4.094 -11.995 1.00 85.56 195 SER A O 1
ATOM 1490 N N . SER A 1 196 ? 9.507 2.390 -13.259 1.00 88.94 196 SER A N 1
ATOM 1491 C CA . SER A 1 196 ? 8.891 1.650 -12.163 1.00 88.94 196 SER A CA 1
ATOM 1492 C C . SER A 1 196 ? 9.407 0.223 -12.105 1.00 88.94 196 SER A C 1
ATOM 1494 O O . SER A 1 196 ? 9.882 -0.317 -13.104 1.00 88.94 196 SER A O 1
ATOM 1496 N N . SER A 1 197 ? 9.296 -0.399 -10.934 1.00 89.31 197 SER A N 1
ATOM 1497 C CA . SER A 1 197 ? 9.711 -1.784 -10.743 1.00 89.31 197 SER A CA 1
ATOM 1498 C C . SER A 1 197 ? 8.963 -2.707 -11.711 1.00 89.31 197 SER A C 1
ATOM 1500 O O . SER A 1 197 ? 7.794 -2.462 -11.984 1.00 89.31 197 SER A O 1
ATOM 1502 N N . PRO A 1 198 ? 9.575 -3.768 -12.244 1.00 83.38 198 PRO A N 1
ATOM 1503 C CA . PRO A 1 198 ? 9.001 -4.491 -13.378 1.00 83.38 198 PRO A CA 1
ATOM 1504 C C . PRO A 1 198 ? 7.768 -5.334 -13.030 1.00 83.38 198 PRO A C 1
ATOM 1506 O O . PRO A 1 198 ? 6.911 -5.538 -13.882 1.00 83.38 198 PRO A O 1
ATOM 1509 N N . GLN A 1 199 ? 7.680 -5.861 -11.805 1.00 86.69 199 GLN A N 1
ATOM 1510 C CA . GLN A 1 199 ? 6.597 -6.776 -11.410 1.00 86.69 199 GLN A CA 1
ATOM 1511 C C . GLN A 1 199 ? 5.845 -6.306 -10.167 1.00 86.69 199 GLN A C 1
ATOM 1513 O O . GLN A 1 199 ? 4.751 -6.798 -9.900 1.00 86.69 199 GLN A O 1
ATOM 1518 N N . GLY A 1 200 ? 6.425 -5.379 -9.402 1.00 90.94 200 GLY A N 1
ATOM 1519 C CA . GLY A 1 200 ? 5.913 -5.017 -8.091 1.00 90.94 200 GLY A CA 1
ATOM 1520 C C . GLY A 1 200 ? 5.880 -6.221 -7.146 1.00 90.94 200 GLY A C 1
ATOM 1521 O O . GLY A 1 200 ? 6.454 -7.275 -7.426 1.00 90.94 200 GLY A O 1
ATOM 1522 N N . THR A 1 201 ? 5.186 -6.059 -6.024 1.00 94.69 201 THR A N 1
ATOM 1523 C CA . THR A 1 201 ? 4.997 -7.118 -5.025 1.00 94.69 201 THR A CA 1
ATOM 1524 C C . THR A 1 201 ? 3.589 -7.047 -4.459 1.00 94.69 201 THR A C 1
ATOM 1526 O O . THR A 1 201 ? 3.067 -5.957 -4.209 1.00 94.69 201 THR A O 1
ATOM 1529 N N . THR A 1 202 ? 2.961 -8.206 -4.280 1.00 95.56 202 THR A N 1
ATOM 1530 C CA . THR A 1 202 ? 1.602 -8.327 -3.750 1.00 95.56 202 THR A CA 1
ATOM 1531 C C . THR A 1 202 ? 1.590 -8.678 -2.269 1.00 95.56 202 THR A C 1
ATOM 1533 O O . THR A 1 202 ? 2.509 -9.317 -1.750 1.00 95.56 202 THR A O 1
ATOM 1536 N N . SER A 1 203 ? 0.525 -8.270 -1.583 1.00 96.31 203 SER A N 1
ATOM 1537 C CA . SER A 1 203 ? 0.233 -8.714 -0.223 1.00 96.31 203 SER A CA 1
ATOM 1538 C C . SER A 1 203 ? -0.566 -10.024 -0.208 1.00 96.31 203 SER A C 1
ATOM 1540 O O . SER A 1 203 ? -1.119 -10.433 -1.234 1.00 96.31 203 SER A O 1
ATOM 1542 N N . PRO A 1 204 ? -0.695 -10.681 0.957 1.00 96.12 204 PRO A N 1
ATOM 1543 C CA . PRO A 1 204 ? -1.752 -11.661 1.189 1.00 96.12 204 PRO A CA 1
ATOM 1544 C C . PRO A 1 204 ? -3.155 -11.040 1.081 1.00 96.12 204 PRO A C 1
ATOM 1546 O O . PRO A 1 204 ? -3.308 -9.816 1.178 1.00 96.12 204 PRO A O 1
ATOM 1549 N N . LEU A 1 205 ? -4.177 -11.887 0.926 1.00 95.31 205 LEU A N 1
ATOM 1550 C CA . LEU A 1 205 ? -5.576 -11.469 1.052 1.00 95.31 205 LEU A CA 1
ATOM 1551 C C . LEU A 1 205 ? -5.900 -11.073 2.492 1.00 95.31 205 LEU A C 1
ATOM 1553 O O . LEU A 1 205 ? -5.502 -11.753 3.438 1.00 95.31 205 LEU A O 1
ATOM 1557 N N . VAL A 1 206 ? -6.690 -10.018 2.629 1.00 95.00 206 VAL A N 1
ATOM 1558 C CA . VAL A 1 206 ? -7.255 -9.544 3.887 1.00 95.00 206 VAL A CA 1
ATOM 1559 C C . VAL A 1 206 ? -8.735 -9.246 3.702 1.00 95.00 206 VAL A C 1
ATOM 1561 O O . VAL A 1 206 ? -9.127 -8.657 2.701 1.00 95.00 206 VAL A O 1
ATOM 1564 N N . GLU A 1 207 ? -9.552 -9.658 4.665 1.00 94.19 207 GLU A N 1
ATOM 1565 C CA . GLU A 1 207 ? -10.976 -9.329 4.713 1.00 94.19 207 GLU A CA 1
ATOM 1566 C C . GLU A 1 207 ? -11.178 -7.927 5.295 1.00 94.19 207 GLU A C 1
ATOM 1568 O O . GLU A 1 207 ? -10.647 -7.632 6.364 1.00 94.19 207 GLU A O 1
ATOM 1573 N N . ALA A 1 208 ? -11.899 -7.064 4.580 1.00 89.94 208 ALA A N 1
ATOM 1574 C CA . ALA A 1 208 ? -12.218 -5.715 5.031 1.00 89.94 208 ALA A CA 1
ATOM 1575 C C . ALA A 1 208 ? -13.385 -5.733 6.026 1.00 89.94 208 ALA A C 1
ATOM 1577 O O . ALA A 1 208 ? -14.406 -6.370 5.764 1.00 89.94 208 ALA A O 1
ATOM 1578 N N . PHE A 1 209 ? -13.224 -4.989 7.120 1.00 83.75 209 PHE A N 1
ATOM 1579 C CA . PHE A 1 209 ? -14.228 -4.707 8.146 1.00 83.75 209 PHE A CA 1
ATOM 1580 C C . PHE A 1 209 ? -13.950 -3.342 8.798 1.00 83.75 209 PHE A C 1
ATOM 1582 O O . PHE A 1 209 ? -12.905 -2.728 8.457 1.00 83.75 209 PHE A O 1
#

Radius of gyration: 22.9 Å; chains: 1; bounding box: 42×57×87 Å